Protein AF-A0A522M786-F1 (afdb_monomer)

Foldseek 3Di:
DKEAAVVLCVVQVHDQQFWKWKDAPQFIFIDGYDHDNPDDHPDIDDDQPFFLLFKWAADPVLHIHTGPCSQADPDADPPPRHDDGPDGDIDIHTDQFQKKKKKKFFDDPVLLVVLQVVLSVCRSVARIKGWDWDDDPTTMIIIMGTHNDQDDPVSVCSNCVSRVQNDPQWDWDDDVVQSWIKIWHWDDDPPAIATRIMMTINAPLCVPQNVQRHHQRHGCRVCVNVSRDGDNDRPDDRDGPAPQLAPVQRDHLVNLLVQLVVDDDALVRSVVSCCVPSVGCVPPNPSVVVSSVSSLVSDDPVHND

pLDDT: mean 91.72, std 7.64, range [38.5, 98.69]

Solvent-accessible surface area (backbone atoms only — not comparable to full-atom values): 17046 Å² total; per-residue (Å²): 97,38,32,30,16,53,68,57,29,56,78,66,75,51,55,80,63,41,43,25,38,44,30,26,96,69,31,56,37,64,35,34,34,37,72,32,80,90,45,55,84,95,43,75,49,63,70,76,87,44,33,60,84,39,34,35,6,18,46,99,82,68,48,70,28,54,23,52,73,40,39,40,51,92,53,51,41,90,82,82,62,50,68,44,76,89,62,60,73,67,49,76,43,82,46,86,46,78,20,32,37,40,36,42,19,60,42,59,71,90,48,40,62,59,33,49,58,56,54,51,65,53,18,65,79,22,54,25,20,35,41,45,77,42,77,85,94,53,44,23,47,38,41,37,35,28,24,76,55,67,76,58,71,66,60,52,51,50,53,30,49,58,47,73,55,67,56,90,81,36,46,76,47,74,39,78,92,71,39,29,38,29,38,40,30,69,45,79,56,92,95,45,24,30,40,44,26,38,34,28,24,27,67,47,57,33,48,72,58,55,50,45,35,40,76,61,65,33,84,36,62,90,44,61,76,59,73,62,55,83,47,64,68,67,94,58,90,81,80,72,76,48,59,80,53,22,79,94,62,71,34,24,50,45,59,51,48,63,51,49,76,75,52,72,77,53,72,67,53,42,48,52,50,44,35,69,74,58,43,46,56,71,78,89,41,83,31,43,68,59,51,54,52,55,50,61,72,70,51,62,85,92,70,77,123

Mean predicted aligned error: 8.92 Å

Secondary structure (DSSP, 8-state):
-EEE-HHHHHHTT--TT-EEEEE-SS-EEEEEEEE-TTSPTT-EE--TT--TTTEE-B-TTSPBPP-GGGTS---B-TTT--B--S----EEEE----EEEEEEEEE-HHHHHHHHHHHHHHGGGSSEEEEEEE-SSSEEEEEEEEESSPPPHHHHHHHHHHTT--STTSEEEEEGGGTEEEEEEEEEETTEEEEEEEEEEE--TTHHHHHHHHHTT-B-TTTGGGGG--SSS-SS-------EEETTTTEEHHHHHHHHTT--S-HHHHHHHHHHHT-TTSSS-TTHHHHHHHHHHTS-GGG--

Nearest PDB structures (foldseek):
  5t5i-assembly1_D  TM=8.844E-01  e=2.385E-03  Methanothermobacter wolfeii
  4aay-assembly1_E  TM=8.778E-01  e=3.782E-03  Pseudorhizobium banfieldiae
  8rja-assembly2_D  TM=7.513E-01  e=1.268E-02  Candidatus Methanoperedenaceae archaeon GB50
  8cm7-assembly1_A  TM=7.127E-01  e=3.187E-02  Nitratidesulfovibrio vulgaris str. Hildenborough
  6wxo-assembly1_B  TM=5.879E-01  e=8.025E-01  synthetic construct

Sequence (305 aa):
SVQLHPQDMLRRNLKEGDLVHVTSRRGSIVLPVQGAPELGLSQAFIAMHWGDEFLGGVSSMGVPLAGVNALTTSAFCPSSKQPELKHAAVKILKAELPWSLLGVAWLADERALAAREELKRLTALFPFASCVPFGRERTGVLFRAASYEAGPDDVMAVVERLLDLDSADVLRYADKKKGQRRTARLTRVGDHAELTGFMLAGDTSAERWIKTLLQDELPAQAYGRLLLVPGAKAPVAVRARGKQVCTCLNVTDVAIRDHLARSMGSQAVRLASLQADLKCGTQCGSCMPELRKIIRASLPLAQAG

Structure (mmCIF, N/CA/C/O backbone):
data_AF-A0A522M786-F1
#
_entry.id   AF-A0A522M786-F1
#
loop_
_atom_site.group_PDB
_atom_site.id
_atom_site.type_symbol
_atom_site.label_atom_id
_atom_site.label_alt_id
_atom_site.label_comp_id
_atom_site.label_asym_id
_atom_site.label_entity_id
_atom_site.label_seq_id
_atom_site.pdbx_PDB_ins_code
_atom_site.Cartn_x
_atom_site.Cartn_y
_atom_site.Cartn_z
_atom_site.occupancy
_atom_site.B_iso_or_equiv
_atom_site.auth_seq_id
_atom_site.auth_comp_id
_atom_site.auth_asym_id
_atom_site.auth_atom_id
_atom_site.pdbx_PDB_model_num
ATOM 1 N N . SER A 1 1 ? 7.277 3.861 -4.068 1.00 92.12 1 SER A N 1
ATOM 2 C CA . SER A 1 1 ? 6.638 4.716 -5.089 1.00 92.12 1 SER A CA 1
ATOM 3 C C . SER A 1 1 ? 7.711 5.322 -5.977 1.00 92.12 1 SER A C 1
ATOM 5 O O . SER A 1 1 ? 8.881 5.289 -5.606 1.00 92.12 1 SER A O 1
ATOM 7 N N . VAL A 1 2 ? 7.322 5.860 -7.132 1.00 96.06 2 VAL A N 1
ATOM 8 C CA . VAL A 1 2 ? 8.134 6.809 -7.904 1.00 96.06 2 VAL A CA 1
ATOM 9 C C . VAL A 1 2 ? 7.579 8.211 -7.691 1.00 96.06 2 VAL A C 1
ATOM 11 O O . VAL A 1 2 ? 6.382 8.439 -7.850 1.00 96.06 2 VAL A O 1
ATOM 14 N N . GLN A 1 3 ? 8.438 9.136 -7.285 1.00 97.88 3 GLN A N 1
ATOM 15 C CA . GLN A 1 3 ? 8.073 10.526 -7.059 1.00 97.88 3 GLN A CA 1
ATOM 16 C C . GLN A 1 3 ? 8.292 11.344 -8.328 1.00 97.88 3 GLN A C 1
ATOM 18 O O . GLN A 1 3 ? 9.335 11.205 -8.969 1.00 97.88 3 GLN A O 1
ATOM 23 N N . LEU A 1 4 ? 7.319 12.189 -8.672 1.00 98.25 4 LEU A N 1
ATOM 24 C CA . LEU A 1 4 ? 7.337 13.077 -9.834 1.00 98.25 4 LEU A CA 1
ATOM 25 C C . LEU A 1 4 ? 6.845 14.470 -9.449 1.00 98.25 4 LEU A C 1
ATOM 27 O O . LEU A 1 4 ? 5.979 14.619 -8.586 1.00 98.25 4 LEU A O 1
ATOM 31 N N . HIS A 1 5 ? 7.323 15.494 -10.152 1.00 98.31 5 HIS A N 1
ATOM 32 C CA . HIS A 1 5 ? 6.749 16.826 -10.011 1.00 98.31 5 HIS A CA 1
ATOM 33 C C . HIS A 1 5 ? 5.260 16.826 -10.446 1.00 98.31 5 HIS A C 1
ATOM 35 O O . HIS A 1 5 ? 4.926 16.227 -11.476 1.00 98.31 5 HIS A O 1
ATOM 41 N N . PRO A 1 6 ? 4.337 17.520 -9.745 1.00 97.62 6 PRO A N 1
ATOM 42 C CA . PRO A 1 6 ? 2.905 17.501 -10.077 1.00 97.62 6 PRO A CA 1
ATOM 43 C C . PRO A 1 6 ? 2.570 17.921 -11.519 1.00 97.62 6 PRO A C 1
ATOM 45 O O . PRO A 1 6 ? 1.642 17.389 -12.124 1.00 97.62 6 PRO A O 1
ATOM 48 N N . GLN A 1 7 ? 3.347 18.834 -12.113 1.00 98.06 7 GLN A N 1
ATOM 49 C CA . GLN A 1 7 ? 3.168 19.204 -13.527 1.00 98.06 7 GLN A CA 1
ATOM 50 C C . GLN A 1 7 ? 3.514 18.056 -14.486 1.00 98.06 7 GLN A C 1
ATOM 52 O O . GLN A 1 7 ? 2.871 17.911 -15.524 1.00 98.06 7 GLN A O 1
ATOM 57 N N . ASP A 1 8 ? 4.505 17.227 -14.154 1.00 97.75 8 ASP A N 1
ATOM 58 C CA . ASP A 1 8 ? 4.861 16.060 -14.959 1.00 97.75 8 ASP A CA 1
ATOM 59 C C . ASP A 1 8 ? 3.797 14.972 -14.890 1.00 97.75 8 ASP A C 1
ATOM 61 O O . ASP A 1 8 ? 3.540 14.316 -15.903 1.00 97.75 8 ASP A O 1
ATOM 65 N N . MET A 1 9 ? 3.167 14.813 -13.725 1.00 97.94 9 MET A N 1
ATOM 66 C CA . MET A 1 9 ? 2.007 13.944 -13.553 1.00 97.94 9 MET A CA 1
ATOM 67 C C . MET A 1 9 ? 0.825 14.444 -14.385 1.00 97.94 9 MET A C 1
ATOM 69 O O . MET A 1 9 ? 0.262 13.673 -15.157 1.00 97.94 9 MET A O 1
ATOM 73 N N . LEU A 1 10 ? 0.508 15.743 -14.306 1.00 97.06 10 LEU A N 1
ATOM 74 C CA . LEU A 1 10 ? -0.586 16.355 -15.066 1.00 97.06 10 LEU A CA 1
ATOM 75 C C . LEU A 1 10 ? -0.404 16.171 -16.579 1.00 97.06 10 LEU A C 1
ATOM 77 O O . LEU A 1 10 ? -1.321 15.712 -17.254 1.00 97.06 10 LEU A O 1
ATOM 81 N N . ARG A 1 11 ? 0.798 16.450 -17.108 1.00 96.44 11 AR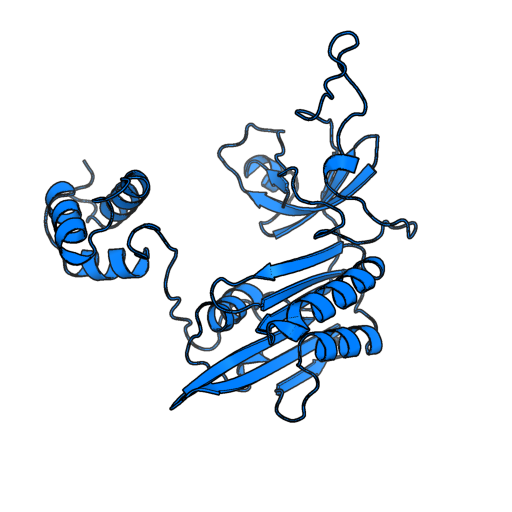G A N 1
ATOM 82 C CA . ARG A 1 11 ? 1.136 16.250 -18.533 1.00 96.44 11 ARG A CA 1
ATOM 83 C C . ARG A 1 11 ? 0.972 14.801 -18.998 1.00 96.44 11 ARG A C 1
ATOM 85 O O . ARG A 1 11 ? 0.786 14.564 -20.185 1.00 96.44 11 ARG A O 1
ATOM 92 N N . ARG A 1 12 ? 1.075 13.841 -18.077 1.00 96.19 12 ARG A N 1
ATOM 93 C CA . ARG A 1 12 ? 0.964 12.397 -18.334 1.00 96.19 12 ARG A CA 1
ATOM 94 C C . ARG A 1 12 ? -0.393 11.819 -17.918 1.00 96.19 12 ARG A C 1
ATOM 96 O O . ARG A 1 12 ? -0.555 10.605 -17.963 1.00 96.19 12 ARG A O 1
ATOM 103 N N . ASN A 1 13 ? -1.349 12.664 -17.515 1.00 96.56 13 ASN A N 1
ATOM 104 C CA . ASN A 1 13 ? -2.655 12.261 -16.988 1.00 96.56 13 ASN A CA 1
ATOM 105 C C . ASN A 1 13 ? -2.559 11.246 -15.825 1.00 96.56 13 ASN A C 1
ATOM 107 O O . ASN A 1 13 ? -3.320 10.281 -15.752 1.00 96.56 13 ASN A O 1
ATOM 111 N N . LEU A 1 14 ? -1.587 11.451 -14.932 1.00 97.38 14 LEU A N 1
ATOM 112 C CA . LEU A 1 14 ? -1.358 10.617 -13.754 1.00 97.38 14 LEU A CA 1
ATOM 113 C C . LEU A 1 14 ? -1.954 11.268 -12.507 1.00 97.38 14 LEU A C 1
ATOM 115 O O . LEU A 1 14 ? -1.784 12.466 -12.270 1.00 97.38 14 LEU A O 1
ATOM 119 N N . LYS A 1 15 ? -2.608 10.455 -11.680 1.00 95.50 15 LYS A N 1
ATOM 120 C CA . LYS A 1 15 ? -3.112 10.827 -10.355 1.00 95.50 15 LYS A CA 1
ATOM 121 C C . LYS A 1 15 ? -2.276 10.161 -9.268 1.00 95.50 15 LYS A C 1
ATOM 123 O O . LYS A 1 15 ? -1.655 9.130 -9.498 1.00 95.50 15 LYS A O 1
ATOM 128 N N . GLU A 1 16 ? -2.283 10.746 -8.075 1.00 94.56 16 GLU A N 1
ATOM 129 C CA . GLU A 1 16 ? -1.646 10.158 -6.892 1.00 94.56 16 GLU A CA 1
ATOM 130 C C . GLU A 1 16 ? -2.082 8.696 -6.704 1.00 94.56 16 GLU A C 1
ATOM 132 O O . GLU A 1 16 ? -3.279 8.405 -6.680 1.00 94.56 16 GLU A O 1
ATOM 137 N N . GLY A 1 17 ? -1.116 7.786 -6.563 1.00 93.50 17 GLY A N 1
ATOM 138 C CA . GLY A 1 17 ? -1.367 6.357 -6.380 1.00 93.50 17 GLY A CA 1
ATOM 139 C C . GLY A 1 17 ? -1.583 5.550 -7.664 1.00 93.50 17 GLY A C 1
ATOM 140 O O . GLY A 1 17 ? -1.588 4.322 -7.577 1.00 93.50 17 GLY A O 1
ATOM 141 N N . ASP A 1 18 ? -1.697 6.185 -8.839 1.00 96.50 18 ASP A N 1
ATOM 142 C CA . ASP A 1 18 ? -1.706 5.463 -10.118 1.00 96.50 18 ASP A CA 1
ATOM 143 C C . ASP A 1 18 ? -0.444 4.603 -10.259 1.00 96.50 18 ASP A C 1
ATOM 145 O O . ASP A 1 18 ? 0.663 5.028 -9.920 1.00 96.50 18 ASP A O 1
ATOM 149 N N . LEU A 1 19 ? -0.591 3.398 -10.804 1.00 97.25 19 LEU A N 1
ATOM 150 C CA . LEU A 1 19 ? 0.554 2.555 -11.128 1.00 97.25 19 LEU A CA 1
ATOM 151 C C . LEU A 1 19 ? 1.184 3.006 -12.446 1.00 97.25 19 LEU A C 1
ATOM 153 O O . LEU A 1 19 ? 0.490 3.352 -13.406 1.00 97.25 19 LEU A O 1
ATOM 157 N N . VAL A 1 20 ? 2.514 2.993 -12.494 1.00 97.19 20 VAL A N 1
ATOM 158 C CA . VAL A 1 20 ? 3.294 3.329 -13.685 1.00 97.19 20 VAL A CA 1
ATOM 159 C C . VAL A 1 20 ? 4.387 2.299 -13.935 1.00 97.19 20 VAL A C 1
ATOM 161 O O . VAL A 1 20 ? 5.059 1.850 -13.006 1.00 97.19 20 VAL A O 1
ATOM 164 N N . HIS A 1 21 ? 4.598 1.967 -15.205 1.00 95.62 21 HIS A N 1
ATOM 165 C CA . HIS A 1 21 ? 5.801 1.291 -15.665 1.00 95.62 21 HIS A CA 1
ATOM 166 C C . HIS A 1 21 ? 6.952 2.291 -15.675 1.00 95.62 21 HIS A C 1
ATOM 168 O O . HIS A 1 21 ? 6.908 3.284 -16.404 1.00 95.62 21 HIS A O 1
ATOM 174 N N . VAL A 1 22 ? 8.002 2.004 -14.913 1.00 95.38 22 VAL A N 1
ATOM 175 C CA . VAL A 1 22 ? 9.277 2.718 -14.965 1.00 95.38 22 VAL A CA 1
ATOM 176 C C . VAL A 1 22 ? 10.269 1.807 -15.663 1.00 95.38 22 VAL A C 1
ATOM 178 O O . VAL A 1 22 ? 10.549 0.718 -15.177 1.00 95.38 22 VAL A O 1
ATOM 181 N N . THR A 1 23 ? 10.766 2.224 -16.823 1.00 94.00 23 THR A N 1
ATOM 182 C CA . THR A 1 23 ? 11.597 1.377 -17.689 1.00 94.00 23 THR A CA 1
ATOM 183 C C . THR A 1 23 ? 12.901 2.076 -18.027 1.00 94.00 23 THR A C 1
ATOM 185 O O . THR A 1 23 ? 12.880 3.204 -18.510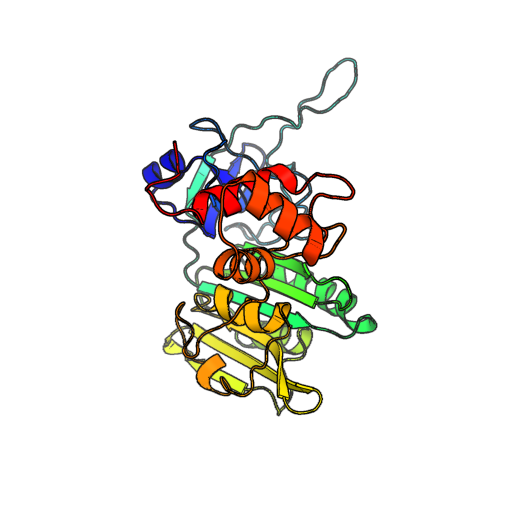 1.00 94.00 23 THR A O 1
ATOM 188 N N . SER A 1 24 ? 14.028 1.408 -17.816 1.00 93.12 24 SER A N 1
ATOM 189 C CA . SER A 1 24 ? 15.339 1.823 -18.318 1.00 93.12 24 SER A CA 1
ATOM 190 C C . SER A 1 24 ? 15.808 0.867 -19.419 1.00 93.12 24 SER A C 1
ATOM 192 O O . SER A 1 24 ? 15.104 -0.066 -19.801 1.00 93.12 24 SER A O 1
ATOM 194 N N . ARG A 1 25 ? 17.029 1.065 -19.928 1.00 90.12 25 ARG A N 1
ATOM 195 C CA . ARG A 1 25 ? 17.660 0.106 -20.851 1.00 90.12 25 ARG A CA 1
ATOM 196 C C . ARG A 1 25 ? 17.882 -1.283 -20.239 1.00 90.12 25 ARG A C 1
ATOM 198 O O . ARG A 1 25 ? 18.041 -2.234 -20.993 1.00 90.12 25 ARG A O 1
ATOM 205 N N . ARG A 1 26 ? 17.947 -1.396 -18.906 1.00 88.12 26 ARG A N 1
ATOM 206 C CA . ARG A 1 26 ? 18.278 -2.645 -18.198 1.00 88.12 26 ARG A CA 1
ATOM 207 C C . ARG A 1 26 ? 17.061 -3.417 -17.703 1.00 88.12 26 ARG A C 1
ATOM 209 O O . ARG A 1 26 ? 17.172 -4.619 -17.493 1.00 88.12 26 ARG A O 1
ATOM 216 N N . GLY A 1 27 ? 15.921 -2.760 -17.523 1.00 88.75 27 GLY A N 1
ATOM 217 C CA . GLY A 1 27 ? 14.737 -3.428 -17.004 1.00 88.75 27 GLY A CA 1
ATOM 218 C C . GLY A 1 27 ? 13.543 -2.505 -16.839 1.00 88.75 27 GLY A C 1
ATOM 219 O O . GLY A 1 27 ? 13.608 -1.305 -17.108 1.00 88.75 27 GLY A O 1
ATOM 220 N N . SER A 1 28 ? 12.446 -3.094 -16.380 1.00 90.94 28 SER A N 1
ATOM 221 C CA . SER A 1 28 ? 11.193 -2.408 -16.092 1.00 90.94 28 SER A CA 1
ATOM 222 C C . SER A 1 28 ? 10.677 -2.849 -14.729 1.00 90.94 28 SER A C 1
ATOM 224 O O . SER A 1 28 ? 10.863 -4.005 -14.355 1.00 90.94 28 SER A O 1
ATOM 226 N N . ILE A 1 29 ? 10.043 -1.936 -13.999 1.00 93.38 29 ILE A N 1
ATOM 227 C CA . ILE A 1 29 ? 9.324 -2.212 -12.750 1.00 93.38 29 ILE A CA 1
ATOM 228 C C . ILE A 1 29 ? 8.002 -1.445 -12.748 1.00 93.38 29 ILE A C 1
ATOM 230 O O . ILE A 1 29 ? 7.858 -0.449 -13.463 1.00 93.38 29 ILE A O 1
ATOM 234 N N . VAL A 1 30 ? 7.049 -1.872 -11.919 1.00 95.19 30 VAL A N 1
ATOM 235 C CA . VAL A 1 30 ? 5.785 -1.155 -11.711 1.00 95.19 30 VAL A CA 1
ATOM 236 C C . VAL A 1 30 ? 5.774 -0.539 -10.321 1.00 95.19 30 VAL A C 1
ATOM 238 O O . VAL A 1 30 ? 6.050 -1.216 -9.333 1.00 95.19 30 VAL A O 1
ATOM 241 N N . LEU A 1 31 ? 5.468 0.753 -10.233 1.00 95.44 31 LEU A N 1
ATOM 242 C CA . LEU A 1 31 ? 5.431 1.488 -8.970 1.00 95.44 31 LEU A CA 1
ATOM 243 C C . LEU A 1 31 ? 4.211 2.409 -8.907 1.00 95.44 31 LEU A C 1
ATOM 245 O O . LEU A 1 31 ? 3.823 2.960 -9.935 1.00 95.44 31 LEU A O 1
ATOM 249 N N . PRO A 1 32 ? 3.649 2.658 -7.711 1.00 95.94 32 PRO A N 1
ATOM 250 C CA . PRO A 1 32 ? 2.699 3.747 -7.534 1.00 95.94 32 PRO A CA 1
ATOM 251 C C . PRO A 1 32 ? 3.411 5.094 -7.680 1.00 95.94 32 PRO A C 1
ATOM 253 O O . PRO A 1 32 ? 4.527 5.267 -7.172 1.00 95.94 32 PRO A O 1
ATOM 256 N N . VAL A 1 33 ? 2.763 6.044 -8.344 1.00 97.38 33 VAL A N 1
ATOM 257 C CA . VAL A 1 33 ? 3.237 7.422 -8.483 1.00 97.38 33 VAL A CA 1
ATOM 258 C C . VAL A 1 33 ? 2.862 8.260 -7.262 1.00 97.38 33 VAL A C 1
ATOM 260 O O . VAL A 1 33 ? 1.785 8.096 -6.686 1.00 97.38 33 VAL A O 1
ATOM 263 N N . GLN A 1 34 ? 3.758 9.167 -6.885 1.00 97.44 34 GLN A N 1
ATOM 264 C CA . GLN A 1 34 ? 3.565 10.138 -5.816 1.00 97.44 34 GLN A CA 1
ATOM 265 C C . GLN A 1 34 ? 3.986 11.537 -6.283 1.00 97.44 34 GLN A C 1
ATOM 267 O O . GLN A 1 34 ? 5.045 11.700 -6.890 1.00 97.44 34 GLN A O 1
ATOM 272 N N . GLY A 1 35 ? 3.181 12.551 -5.985 1.00 97.06 35 GLY A N 1
ATOM 273 C CA . GLY A 1 35 ? 3.514 13.947 -6.245 1.00 97.06 35 GLY A CA 1
ATOM 274 C C . GLY A 1 35 ? 4.572 14.478 -5.279 1.00 97.06 35 GLY A C 1
ATOM 275 O O . GLY A 1 35 ? 4.439 14.335 -4.065 1.00 97.06 35 GLY A O 1
ATOM 276 N N . ALA A 1 36 ? 5.598 15.129 -5.823 1.00 97.25 36 ALA A N 1
ATOM 277 C CA . ALA A 1 36 ? 6.693 15.749 -5.082 1.00 97.25 36 ALA A CA 1
ATOM 278 C C . ALA A 1 36 ? 7.036 17.118 -5.709 1.00 97.25 36 ALA A C 1
ATOM 280 O O . ALA A 1 36 ? 7.803 17.176 -6.675 1.00 97.25 36 ALA A O 1
ATOM 281 N N . PRO A 1 37 ? 6.424 18.228 -5.245 1.00 95.69 37 PRO A N 1
ATOM 282 C CA . PRO A 1 37 ? 6.673 19.570 -5.788 1.00 95.69 37 PRO A CA 1
ATOM 283 C C . PRO A 1 37 ? 8.116 20.063 -5.591 1.00 95.69 37 PRO A C 1
ATOM 285 O O . PRO A 1 37 ? 8.530 21.009 -6.249 1.00 95.69 37 PRO A O 1
ATOM 288 N N . GLU A 1 38 ? 8.879 19.436 -4.700 1.00 95.00 38 GLU A N 1
ATOM 289 C CA . GLU A 1 38 ? 10.297 19.700 -4.466 1.00 95.00 38 GLU A CA 1
ATOM 290 C C . GLU A 1 38 ? 11.225 19.162 -5.569 1.00 95.00 38 GLU A C 1
ATOM 292 O O . GLU A 1 38 ? 12.385 19.569 -5.633 1.00 95.00 38 GLU A O 1
ATOM 297 N N . LEU A 1 39 ? 10.746 18.256 -6.432 1.00 96.00 39 LEU A N 1
ATOM 298 C CA . LEU A 1 39 ? 11.537 17.718 -7.540 1.00 96.00 39 LEU A CA 1
ATOM 299 C C . LEU A 1 39 ? 11.570 18.680 -8.728 1.00 96.00 39 LEU A C 1
ATOM 301 O O . LEU A 1 39 ? 10.572 19.316 -9.065 1.00 96.00 39 LEU A O 1
ATOM 305 N N . GLY A 1 40 ? 12.707 18.731 -9.423 1.00 96.50 40 GLY A N 1
ATOM 306 C CA . GLY A 1 40 ? 12.796 19.438 -10.695 1.00 96.50 40 GLY A CA 1
ATOM 307 C C . GLY A 1 40 ? 11.873 18.826 -11.754 1.00 96.50 40 GLY A C 1
ATOM 308 O O . GLY A 1 40 ? 11.586 17.626 -11.745 1.00 96.50 40 GLY A O 1
ATOM 309 N N . LEU A 1 41 ? 11.431 19.646 -12.709 1.00 96.94 41 LEU A N 1
ATOM 310 C CA . LEU A 1 41 ? 10.682 19.152 -13.865 1.00 96.94 41 LEU A CA 1
ATOM 311 C C . LEU A 1 41 ? 11.494 18.105 -14.637 1.00 96.94 41 LEU A C 1
ATOM 313 O O . LEU A 1 41 ? 12.702 18.243 -14.822 1.00 96.94 41 LEU A O 1
ATOM 317 N N . SER A 1 42 ? 10.806 17.077 -15.128 1.00 94.62 42 SER A N 1
ATOM 318 C CA . SER A 1 42 ? 11.375 15.918 -15.827 1.00 94.62 42 SER A CA 1
ATOM 319 C C . SER A 1 42 ? 12.389 15.110 -15.009 1.00 94.62 42 SER A C 1
ATOM 321 O O . SER A 1 42 ? 13.140 14.318 -15.577 1.00 94.62 42 SER A O 1
ATOM 323 N N . GLN A 1 43 ? 12.381 15.257 -13.681 1.00 95.69 43 GLN A N 1
ATOM 324 C CA . GLN A 1 43 ? 13.099 14.382 -12.761 1.00 95.69 43 GLN A CA 1
ATOM 325 C C . GLN A 1 43 ? 12.139 13.396 -12.097 1.00 95.69 43 GLN A C 1
ATOM 327 O O . GLN A 1 43 ? 10.964 13.686 -11.865 1.00 95.69 43 GLN A O 1
ATOM 332 N N . ALA A 1 44 ? 12.666 12.216 -11.784 1.00 96.31 44 ALA A N 1
ATOM 333 C CA . ALA A 1 44 ? 11.974 11.195 -11.019 1.00 96.31 44 ALA A CA 1
ATOM 334 C C . ALA A 1 44 ? 12.873 10.736 -9.874 1.00 96.31 44 ALA A C 1
ATOM 336 O O . ALA A 1 44 ? 14.082 10.587 -10.056 1.00 96.31 44 ALA A O 1
ATOM 337 N N . PHE A 1 45 ? 12.279 10.482 -8.712 1.00 95.50 45 PHE A N 1
ATOM 338 C CA . PHE A 1 45 ? 12.996 9.954 -7.557 1.00 95.50 45 PHE A CA 1
ATOM 339 C C . PHE A 1 45 ? 12.387 8.631 -7.096 1.00 95.50 45 PHE A C 1
ATOM 341 O O . PHE A 1 45 ? 11.168 8.488 -6.989 1.00 95.50 45 PHE A O 1
ATOM 348 N N . ILE A 1 46 ? 13.246 7.651 -6.818 1.00 93.62 46 ILE A N 1
ATOM 349 C CA . ILE A 1 46 ? 12.871 6.355 -6.253 1.00 93.62 46 ILE A CA 1
ATOM 350 C C . ILE A 1 46 ? 13.885 6.023 -5.163 1.00 93.62 46 ILE A C 1
ATOM 352 O O . ILE A 1 46 ? 15.093 6.097 -5.386 1.00 93.62 46 ILE A O 1
ATOM 356 N N . ALA A 1 47 ? 13.407 5.635 -3.984 1.00 89.94 47 ALA A N 1
ATOM 357 C CA . ALA A 1 47 ? 14.299 5.204 -2.920 1.00 89.94 47 ALA A CA 1
ATOM 358 C C . ALA A 1 47 ? 14.937 3.843 -3.262 1.00 89.94 47 ALA A C 1
ATOM 360 O O . ALA A 1 47 ? 14.253 2.908 -3.670 1.00 89.94 47 ALA A O 1
ATOM 361 N N . MET A 1 48 ? 16.250 3.716 -3.071 1.00 84.56 48 MET A N 1
ATOM 362 C CA . MET A 1 48 ? 17.010 2.534 -3.511 1.00 84.56 48 MET A CA 1
ATOM 363 C C . MET A 1 48 ? 16.729 1.243 -2.725 1.00 84.56 48 MET A C 1
ATOM 365 O O . MET A 1 48 ? 17.049 0.162 -3.204 1.00 84.56 48 MET A O 1
ATOM 369 N N . HIS A 1 49 ? 16.135 1.332 -1.530 1.00 81.00 49 HIS A N 1
ATOM 370 C CA . HIS A 1 49 ? 15.933 0.190 -0.625 1.00 81.00 49 HIS A CA 1
ATOM 371 C C . HIS A 1 49 ? 14.762 -0.732 -1.015 1.00 81.00 49 HIS A C 1
ATOM 373 O O . HIS A 1 49 ? 14.448 -1.673 -0.291 1.00 81.00 49 HIS A O 1
ATOM 379 N N . TRP A 1 50 ? 14.105 -0.478 -2.148 1.00 84.88 50 TRP A N 1
ATOM 380 C CA . TRP A 1 50 ? 12.997 -1.298 -2.634 1.00 84.88 50 TRP A CA 1
ATOM 381 C C . TRP A 1 50 ? 13.515 -2.416 -3.548 1.00 84.88 50 TRP A C 1
ATOM 383 O O . TRP A 1 50 ? 13.632 -2.252 -4.765 1.00 84.88 50 TRP A O 1
ATOM 393 N N . GLY A 1 51 ? 13.873 -3.540 -2.923 1.00 85.75 51 GLY A N 1
ATOM 394 C CA . GLY A 1 51 ? 14.296 -4.788 -3.568 1.00 85.75 51 GLY A CA 1
ATOM 395 C C . GLY A 1 51 ? 13.147 -5.756 -3.872 1.00 85.75 51 GLY A C 1
ATOM 396 O O . GLY A 1 51 ? 11.993 -5.492 -3.530 1.00 85.75 51 GLY A O 1
ATOM 397 N N . ASP A 1 52 ? 13.504 -6.908 -4.441 1.00 84.50 52 ASP A N 1
ATOM 398 C CA . ASP A 1 52 ? 12.638 -8.090 -4.623 1.00 84.50 52 ASP A CA 1
ATOM 399 C C . ASP A 1 52 ? 12.068 -8.638 -3.300 1.00 84.50 52 ASP A C 1
ATOM 401 O O . ASP A 1 52 ? 11.069 -9.353 -3.275 1.00 84.50 52 ASP A O 1
ATOM 405 N N . GLU A 1 53 ? 12.676 -8.252 -2.179 1.00 87.00 53 GLU A N 1
ATOM 406 C CA . GLU A 1 53 ? 12.188 -8.507 -0.826 1.00 87.00 53 GLU A CA 1
ATOM 407 C C . GLU A 1 53 ? 10.807 -7.898 -0.533 1.00 87.00 53 GLU A C 1
ATOM 409 O O . GLU A 1 53 ? 10.027 -8.483 0.218 1.00 87.00 53 GLU A O 1
ATOM 414 N N . PHE A 1 54 ? 10.493 -6.742 -1.129 1.00 87.94 54 PHE A N 1
ATOM 415 C CA . PHE A 1 54 ? 9.280 -5.968 -0.823 1.00 87.94 54 PHE A CA 1
ATOM 416 C C . PHE A 1 54 ? 8.429 -5.645 -2.048 1.00 87.94 54 PHE A C 1
ATOM 418 O O . PHE A 1 54 ? 7.234 -5.363 -1.916 1.00 87.94 54 PHE A O 1
ATOM 425 N N . LEU A 1 55 ? 9.051 -5.621 -3.225 1.00 90.50 55 LEU A N 1
ATOM 426 C CA . LEU A 1 55 ? 8.432 -5.315 -4.502 1.00 90.50 55 LEU A CA 1
ATOM 427 C C . LEU A 1 55 ? 8.564 -6.536 -5.402 1.00 90.50 55 LEU A C 1
ATOM 429 O O . LEU A 1 55 ? 9.666 -7.008 -5.642 1.00 90.50 55 LEU A O 1
ATOM 433 N N . GLY A 1 56 ? 7.446 -7.009 -5.927 1.00 89.56 56 GLY A N 1
ATOM 434 C CA . GLY A 1 56 ? 7.426 -8.098 -6.884 1.00 89.56 56 GLY A CA 1
ATOM 435 C C . GLY A 1 56 ? 6.483 -7.806 -8.036 1.00 89.56 56 GLY A C 1
ATOM 436 O O . GLY A 1 56 ? 5.997 -6.688 -8.236 1.00 89.56 56 GLY A O 1
ATOM 437 N N . GLY A 1 57 ? 6.221 -8.856 -8.790 1.00 89.75 57 GLY A N 1
ATOM 438 C CA . GLY A 1 57 ? 5.366 -8.834 -9.957 1.00 89.75 57 GLY A CA 1
ATOM 439 C C . GLY A 1 57 ? 6.043 -9.484 -11.151 1.00 89.75 57 GLY A C 1
ATOM 440 O O . GLY A 1 57 ? 7.213 -9.865 -11.084 1.00 89.75 57 GLY A O 1
ATOM 441 N N . VAL A 1 58 ? 5.316 -9.593 -12.253 1.00 89.81 58 VAL A N 1
ATOM 442 C CA . VAL A 1 58 ? 5.823 -10.123 -13.520 1.00 89.81 58 VAL A CA 1
ATOM 443 C C . VAL A 1 58 ? 5.561 -9.155 -14.664 1.00 89.81 58 VAL A C 1
ATOM 445 O O . VAL A 1 58 ? 4.549 -8.462 -14.726 1.00 89.81 58 VAL A O 1
ATOM 448 N N . SER A 1 59 ? 6.498 -9.103 -15.601 1.00 84.19 59 SER A N 1
ATOM 449 C CA . SER A 1 59 ? 6.290 -8.430 -16.883 1.00 84.19 59 SER A CA 1
ATOM 450 C C . SER A 1 59 ? 5.200 -9.122 -17.711 1.00 84.19 59 SER A C 1
ATOM 452 O O . SER A 1 59 ? 4.801 -10.252 -17.429 1.00 84.19 59 SER A O 1
ATOM 454 N N . SER A 1 60 ? 4.776 -8.488 -18.808 1.00 76.38 60 SER A N 1
ATOM 455 C CA . SER A 1 60 ? 3.868 -9.099 -19.792 1.00 76.38 60 SER A CA 1
ATOM 456 C C . SER A 1 60 ? 4.400 -10.401 -20.411 1.00 76.38 60 SER A C 1
ATOM 458 O O . SER A 1 60 ? 3.624 -11.164 -20.970 1.00 76.38 60 SER A O 1
ATOM 460 N N . MET A 1 61 ? 5.707 -10.664 -20.299 1.00 77.62 61 MET A N 1
ATOM 461 C CA . MET A 1 61 ? 6.366 -11.888 -20.768 1.00 77.62 61 MET A CA 1
ATOM 462 C C . MET A 1 61 ? 6.528 -12.942 -19.656 1.00 77.62 61 MET A C 1
ATOM 464 O O . MET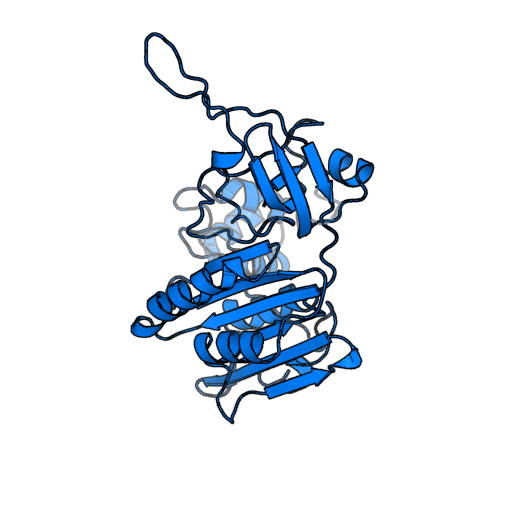 A 1 61 ? 7.244 -13.920 -19.845 1.00 77.62 61 MET A O 1
ATOM 468 N N . GLY A 1 62 ? 5.939 -12.729 -18.473 1.00 77.56 62 GLY A N 1
ATOM 469 C CA . GLY A 1 62 ? 6.031 -13.652 -17.335 1.00 77.56 62 GLY A CA 1
ATOM 470 C C . GLY A 1 62 ? 7.367 -13.622 -16.583 1.00 77.56 62 GLY A C 1
ATOM 471 O O . GLY A 1 62 ? 7.567 -14.396 -15.653 1.00 77.56 62 GLY A O 1
ATOM 472 N N . VAL A 1 63 ? 8.290 -12.728 -16.954 1.00 82.38 63 VAL A N 1
ATOM 473 C CA . VAL A 1 63 ? 9.583 -12.582 -16.265 1.00 82.38 63 VAL A CA 1
ATOM 474 C C . VAL A 1 63 ? 9.388 -11.787 -14.968 1.00 82.38 63 VAL A C 1
ATOM 476 O O . VAL A 1 63 ? 8.804 -10.698 -15.052 1.00 82.38 63 VAL A O 1
ATOM 479 N N . PRO A 1 64 ? 9.887 -12.267 -13.809 1.00 82.31 64 PRO A N 1
ATOM 480 C CA . PRO A 1 64 ? 9.838 -11.533 -12.549 1.00 82.31 64 PRO A CA 1
ATOM 481 C C . PRO A 1 64 ? 10.446 -10.136 -12.666 1.00 82.31 64 PRO A C 1
ATOM 483 O O . PRO A 1 64 ? 11.535 -9.954 -13.216 1.00 82.31 64 PRO A O 1
ATOM 486 N N . LEU A 1 65 ? 9.737 -9.143 -12.138 1.00 80.25 65 LEU A N 1
ATOM 487 C CA . LEU A 1 65 ? 10.258 -7.791 -12.000 1.00 80.25 65 LEU A CA 1
ATOM 488 C C . LEU A 1 65 ? 11.261 -7.775 -10.845 1.00 80.25 65 LEU A C 1
ATOM 490 O O . LEU A 1 65 ? 11.000 -8.303 -9.767 1.00 80.25 65 LEU A O 1
ATOM 494 N N . ALA A 1 66 ? 12.415 -7.164 -11.076 1.00 78.12 66 ALA A N 1
ATOM 495 C CA . ALA A 1 66 ? 13.428 -6.985 -10.047 1.00 78.12 66 ALA A CA 1
ATOM 496 C C . ALA A 1 66 ? 13.164 -5.714 -9.218 1.00 78.12 66 ALA A C 1
ATOM 498 O O . ALA A 1 66 ? 12.301 -4.900 -9.541 1.00 78.12 66 ALA A O 1
ATOM 499 N N . GLY A 1 67 ? 13.946 -5.516 -8.156 1.00 86.00 67 GLY A N 1
ATOM 500 C CA . GLY A 1 67 ? 13.938 -4.267 -7.393 1.00 86.00 67 GLY A CA 1
ATOM 501 C C . GLY A 1 67 ? 14.460 -3.057 -8.179 1.00 86.00 67 GLY A C 1
ATOM 502 O O . GLY A 1 67 ? 14.888 -3.148 -9.331 1.00 86.00 67 GLY A O 1
ATOM 503 N N . VAL A 1 68 ? 14.507 -1.901 -7.517 1.00 88.62 68 VAL A N 1
ATOM 504 C CA . VAL A 1 68 ? 14.878 -0.601 -8.115 1.00 88.62 68 VAL A CA 1
ATOM 505 C C . VAL A 1 68 ? 16.240 -0.616 -8.825 1.00 88.62 68 VAL A C 1
ATOM 507 O O . VAL A 1 68 ? 16.417 0.061 -9.838 1.00 88.62 68 VAL A O 1
ATOM 510 N N . ASN A 1 69 ? 17.184 -1.446 -8.374 1.00 88.50 69 ASN A N 1
ATOM 511 C CA . ASN A 1 69 ? 18.506 -1.599 -8.997 1.00 88.50 69 ASN A CA 1
ATOM 512 C C . ASN A 1 69 ? 18.481 -2.190 -10.421 1.00 88.50 69 ASN A C 1
ATOM 514 O O . ASN A 1 69 ? 19.485 -2.115 -11.134 1.00 88.50 69 ASN A O 1
ATOM 518 N N . ALA A 1 70 ? 17.358 -2.745 -10.882 1.00 88.12 70 ALA A N 1
ATOM 519 C CA . ALA A 1 70 ? 17.202 -3.102 -12.292 1.00 88.12 70 ALA A CA 1
ATOM 520 C C . ALA A 1 70 ? 17.059 -1.881 -13.209 1.00 88.12 70 ALA A C 1
ATOM 522 O O . ALA A 1 70 ? 17.321 -1.985 -14.406 1.00 88.12 70 ALA A O 1
ATOM 523 N N . LEU A 1 71 ? 16.700 -0.715 -12.663 1.00 90.31 71 LEU A N 1
ATOM 524 C CA . LEU A 1 71 ? 16.610 0.523 -13.433 1.00 90.31 71 LEU A CA 1
ATOM 525 C C . LEU A 1 71 ? 17.950 1.250 -13.573 1.00 90.31 71 LEU A C 1
ATOM 527 O O . LEU A 1 71 ? 18.099 2.033 -14.509 1.00 90.31 71 LEU A O 1
ATOM 531 N N . THR A 1 72 ? 18.904 1.015 -12.667 1.00 89.50 72 THR A N 1
ATOM 532 C CA . THR A 1 72 ? 20.177 1.755 -12.590 1.00 89.50 72 THR A CA 1
ATOM 533 C C . THR A 1 72 ? 21.129 1.403 -13.735 1.00 89.50 72 THR A C 1
ATOM 535 O O . THR A 1 72 ? 20.807 0.579 -14.591 1.00 89.50 72 THR A O 1
ATOM 538 N N . THR A 1 73 ? 22.318 2.006 -13.776 1.00 86.75 73 THR A N 1
ATOM 539 C CA . THR A 1 73 ? 23.367 1.680 -14.755 1.00 86.75 73 THR A CA 1
ATOM 540 C C . THR A 1 73 ? 24.388 0.684 -14.192 1.00 86.75 73 THR A C 1
ATOM 542 O O . THR A 1 73 ? 24.587 0.592 -12.984 1.00 86.75 73 THR A O 1
ATOM 545 N N . SER A 1 74 ? 25.035 -0.080 -15.076 1.00 87.25 74 SER A N 1
ATOM 546 C CA . SER A 1 74 ? 26.177 -0.944 -14.740 1.00 87.25 74 SER A CA 1
ATOM 547 C C . SER A 1 74 ? 27.521 -0.210 -14.815 1.00 87.25 74 SER A C 1
ATOM 549 O O . SER A 1 74 ? 28.567 -0.829 -14.637 1.00 87.25 74 SER A O 1
ATOM 551 N N . ALA A 1 75 ? 27.511 1.089 -15.132 1.00 88.31 75 ALA A N 1
ATOM 552 C CA . ALA A 1 75 ? 28.716 1.902 -15.197 1.00 88.31 75 ALA A CA 1
ATOM 553 C C . ALA A 1 75 ? 29.369 2.035 -13.813 1.00 88.31 75 ALA A C 1
ATOM 555 O O . ALA A 1 75 ? 28.688 2.172 -12.796 1.00 88.31 75 ALA A O 1
ATOM 556 N N . PHE A 1 76 ? 30.698 2.025 -13.786 1.00 91.00 76 PHE A N 1
ATOM 557 C CA . PHE A 1 76 ? 31.496 2.234 -12.583 1.00 91.00 76 PHE A CA 1
ATOM 558 C C . PHE A 1 76 ? 32.759 3.029 -12.918 1.00 91.00 76 PHE A C 1
ATOM 560 O O . PHE A 1 76 ? 33.232 3.022 -14.056 1.00 91.00 76 PHE A O 1
ATOM 567 N N . CYS A 1 77 ? 33.327 3.707 -11.922 1.00 91.88 77 CYS A N 1
ATOM 568 C CA . CYS A 1 77 ? 34.582 4.435 -12.079 1.00 91.88 77 CYS A CA 1
ATOM 569 C C . CYS A 1 77 ? 35.737 3.454 -12.368 1.00 91.88 77 CYS A C 1
ATOM 571 O O . CYS A 1 77 ? 35.999 2.579 -11.539 1.00 91.88 77 CYS A O 1
ATOM 573 N N . PRO A 1 78 ? 36.485 3.593 -13.479 1.00 92.31 78 PRO A N 1
ATOM 574 C CA . PRO A 1 78 ? 37.552 2.654 -13.826 1.00 92.31 78 PRO A CA 1
ATOM 575 C C . PRO A 1 78 ? 38.650 2.528 -12.762 1.00 92.31 78 PRO A C 1
ATOM 577 O O . PRO A 1 78 ? 39.222 1.446 -12.626 1.00 92.31 78 PRO A O 1
ATOM 580 N N . SER A 1 79 ? 38.903 3.602 -12.007 1.00 94.88 79 SER A N 1
ATOM 581 C CA . SER A 1 79 ? 39.907 3.652 -10.940 1.00 94.88 79 SER A CA 1
ATOM 582 C C . SER A 1 79 ? 39.364 3.109 -9.614 1.00 94.88 79 SER A C 1
ATOM 584 O O . SER A 1 79 ? 39.831 2.081 -9.133 1.00 94.88 79 SER A O 1
ATOM 586 N N . SER A 1 80 ? 38.325 3.734 -9.049 1.00 94.25 80 SER A N 1
ATOM 587 C CA . SER A 1 80 ? 37.821 3.375 -7.713 1.00 94.25 80 SER A CA 1
ATOM 588 C C . SER A 1 80 ? 36.871 2.178 -7.693 1.00 94.25 80 SER A C 1
ATOM 590 O O . SER A 1 80 ? 36.507 1.710 -6.618 1.00 94.25 80 SER A O 1
ATOM 592 N N . LYS A 1 81 ? 36.412 1.722 -8.865 1.00 92.19 81 LYS A N 1
ATOM 593 C CA . LYS A 1 81 ? 35.368 0.697 -9.040 1.00 92.19 81 LYS A CA 1
ATOM 594 C C . LYS A 1 81 ? 34.019 1.037 -8.392 1.00 92.19 81 LYS A C 1
ATOM 596 O O . LYS A 1 81 ? 33.148 0.177 -8.315 1.00 92.19 81 LYS A O 1
ATOM 601 N N . GLN A 1 82 ? 33.806 2.286 -7.972 1.00 91.06 82 GLN A N 1
ATOM 602 C CA . GLN A 1 82 ? 32.519 2.715 -7.425 1.00 91.06 82 GLN A CA 1
ATOM 603 C C . GLN A 1 82 ? 31.446 2.768 -8.526 1.00 91.06 82 GLN A C 1
ATOM 605 O O . GLN A 1 82 ? 31.716 3.336 -9.589 1.00 91.06 82 GLN A O 1
ATOM 610 N N . PRO A 1 83 ? 30.246 2.208 -8.293 1.00 85.44 83 PRO A N 1
ATOM 611 C CA . PRO A 1 83 ? 29.167 2.188 -9.273 1.00 85.44 83 PRO A CA 1
ATOM 612 C C . PRO A 1 83 ? 28.464 3.547 -9.393 1.00 85.44 83 PRO A C 1
ATOM 614 O O . PRO A 1 83 ? 28.315 4.284 -8.417 1.00 85.44 83 PRO A O 1
ATOM 617 N N . GLU A 1 84 ? 27.965 3.849 -10.588 1.00 84.94 84 GLU A N 1
ATOM 618 C CA . GLU A 1 84 ? 27.126 5.017 -10.847 1.00 84.94 84 GLU A CA 1
ATOM 619 C C . GLU A 1 84 ? 25.659 4.688 -10.534 1.00 84.94 84 GLU A C 1
ATOM 621 O O . GLU A 1 84 ? 24.909 4.193 -11.367 1.00 84.94 84 GLU A O 1
ATOM 626 N N . LEU A 1 85 ? 25.241 4.911 -9.290 1.00 79.44 85 LEU A N 1
ATOM 627 C CA . LEU A 1 85 ? 23.880 4.583 -8.839 1.00 79.44 85 LEU A CA 1
ATOM 628 C C . LEU A 1 85 ? 22.976 5.811 -8.698 1.00 79.44 85 LEU A C 1
ATOM 630 O O . LEU A 1 85 ? 21.820 5.670 -8.305 1.00 79.44 85 LEU A O 1
ATOM 634 N N . LYS A 1 86 ? 23.486 7.018 -8.977 1.00 82.25 86 LYS A N 1
ATOM 635 C CA . LYS A 1 86 ? 22.780 8.268 -8.664 1.00 82.25 86 LYS A CA 1
ATOM 636 C C . LYS A 1 86 ? 21.882 8.750 -9.796 1.00 82.25 86 LYS A C 1
ATOM 638 O O . LYS A 1 86 ? 21.006 9.573 -9.546 1.00 82.25 86 LYS A O 1
ATOM 643 N N . HIS A 1 87 ? 22.069 8.248 -11.016 1.00 84.12 87 HIS A N 1
ATOM 644 C CA . HIS A 1 87 ? 21.232 8.621 -12.149 1.00 84.12 87 HIS A CA 1
ATOM 645 C C . HIS A 1 87 ? 20.988 7.461 -13.120 1.00 84.12 87 HIS A C 1
ATOM 647 O O . HIS A 1 87 ? 21.860 6.637 -13.387 1.00 84.12 87 HIS A O 1
ATOM 653 N N . ALA A 1 88 ? 19.779 7.422 -13.679 1.00 91.00 88 ALA A N 1
ATOM 654 C CA . ALA A 1 88 ? 19.413 6.531 -14.770 1.00 91.00 88 ALA A CA 1
ATOM 655 C C . ALA A 1 88 ? 18.352 7.196 -15.651 1.00 91.00 88 ALA A C 1
ATOM 657 O O . ALA A 1 88 ? 17.397 7.788 -15.148 1.00 91.00 88 ALA A O 1
ATOM 658 N N . ALA A 1 89 ? 18.507 7.082 -16.970 1.00 93.69 89 ALA A N 1
ATOM 659 C CA . ALA A 1 89 ? 17.476 7.510 -17.906 1.00 93.69 89 ALA A CA 1
ATOM 660 C C . ALA A 1 89 ? 16.332 6.490 -17.905 1.00 93.69 89 ALA A C 1
ATOM 662 O O . ALA A 1 89 ? 16.555 5.297 -18.136 1.00 93.69 89 ALA A O 1
ATOM 663 N N . VAL A 1 90 ? 15.111 6.969 -17.664 1.00 95.38 90 VAL A N 1
ATOM 664 C CA . VAL A 1 90 ? 13.913 6.130 -17.589 1.00 95.38 90 VAL A CA 1
ATOM 665 C C . VAL A 1 90 ? 12.779 6.686 -18.441 1.00 95.38 90 VAL A C 1
ATOM 667 O O . VAL A 1 90 ? 12.616 7.895 -18.598 1.00 95.38 90 VAL A O 1
ATOM 670 N N . LYS A 1 91 ? 11.959 5.780 -18.966 1.00 96.31 91 LYS A N 1
ATOM 671 C CA . LYS A 1 91 ? 10.650 6.053 -19.552 1.00 96.31 91 LYS A CA 1
ATOM 672 C C . LYS A 1 91 ? 9.582 5.698 -18.522 1.00 96.31 91 LYS A C 1
ATOM 674 O O . LYS A 1 91 ? 9.630 4.611 -17.949 1.00 96.31 91 LYS A O 1
ATOM 679 N N . ILE A 1 92 ? 8.623 6.599 -18.314 1.00 97.19 92 ILE A N 1
ATOM 680 C CA . ILE A 1 92 ? 7.504 6.401 -17.386 1.00 97.19 92 ILE A CA 1
ATOM 681 C C . ILE A 1 92 ? 6.196 6.429 -18.170 1.00 97.19 92 ILE A C 1
ATOM 683 O O . ILE A 1 92 ? 5.915 7.415 -18.854 1.00 97.19 92 ILE A O 1
ATOM 687 N N . LEU A 1 93 ? 5.419 5.351 -18.070 1.00 96.31 93 LEU A N 1
ATOM 688 C CA . LEU A 1 93 ? 4.104 5.191 -18.697 1.00 96.31 93 LEU A CA 1
ATOM 689 C C . LEU A 1 93 ? 3.088 4.705 -17.663 1.00 96.31 93 LEU A C 1
ATOM 691 O O . LEU A 1 93 ? 3.450 3.943 -16.772 1.00 96.31 93 LEU A O 1
ATOM 695 N N . LYS A 1 94 ? 1.821 5.107 -17.794 1.00 96.75 94 LYS A N 1
ATOM 696 C CA . LYS A 1 94 ? 0.732 4.572 -16.966 1.00 96.75 94 LYS A CA 1
ATOM 697 C C . LYS A 1 94 ? 0.626 3.052 -17.151 1.00 96.75 94 LYS A C 1
ATOM 699 O O . LYS A 1 94 ? 0.753 2.560 -18.270 1.00 96.75 94 LYS A O 1
ATOM 704 N N . ALA A 1 95 ? 0.442 2.327 -16.052 1.00 95.38 95 ALA A N 1
ATOM 705 C CA . ALA A 1 95 ? 0.147 0.901 -16.056 1.00 95.38 95 ALA A CA 1
ATOM 706 C C . ALA A 1 95 ? -1.372 0.718 -15.940 1.00 95.38 95 ALA A C 1
ATOM 708 O O . ALA A 1 95 ? -1.968 1.074 -14.922 1.00 95.38 95 ALA A O 1
ATOM 709 N N . GLU A 1 96 ? -1.997 0.185 -16.988 1.00 95.00 96 GLU A N 1
ATOM 710 C CA . GLU A 1 96 ? -3.444 -0.058 -17.040 1.00 95.00 96 GLU A CA 1
ATOM 711 C C . GLU A 1 96 ? -3.788 -1.368 -16.316 1.00 95.00 96 GLU A C 1
ATOM 713 O O . GLU A 1 96 ? -4.016 -2.403 -16.935 1.00 95.00 96 GLU A O 1
ATOM 718 N N . LEU A 1 97 ? -3.775 -1.321 -14.981 1.00 95.69 97 LEU A N 1
ATOM 719 C CA . LEU A 1 97 ? -4.100 -2.441 -14.091 1.00 95.69 97 LEU A CA 1
ATOM 720 C C . LEU A 1 97 ? -5.392 -2.111 -13.316 1.00 95.69 97 LEU A C 1
ATOM 722 O O . LEU A 1 97 ? -5.316 -1.614 -12.190 1.00 95.69 97 LEU A O 1
ATOM 726 N N . PRO A 1 98 ? -6.580 -2.293 -13.930 1.00 95.12 98 PRO A N 1
ATOM 727 C CA . PRO A 1 98 ? -7.856 -1.831 -13.382 1.00 95.12 98 PRO A CA 1
ATOM 728 C C . PRO A 1 98 ? -8.333 -2.623 -12.162 1.00 95.12 98 PRO A C 1
ATOM 730 O O . PRO A 1 98 ? -9.193 -2.139 -11.427 1.00 95.12 98 PRO A O 1
ATOM 733 N N . TRP A 1 99 ? -7.806 -3.829 -11.942 1.00 97.06 99 TRP A N 1
ATOM 734 C CA . TRP A 1 99 ? -8.137 -4.638 -10.778 1.00 97.06 99 TRP A CA 1
ATOM 735 C C . TRP A 1 99 ? -7.017 -4.560 -9.743 1.00 97.06 99 TRP A C 1
ATOM 737 O O . TRP A 1 99 ? -5.851 -4.808 -10.057 1.00 97.06 99 TRP A O 1
ATOM 747 N N . SER A 1 100 ? -7.364 -4.249 -8.496 1.00 97.25 100 SER A N 1
ATOM 748 C CA . SER A 1 100 ? -6.418 -4.164 -7.384 1.00 97.25 100 SER A CA 1
ATOM 749 C C . SER A 1 100 ? -6.817 -5.063 -6.218 1.00 97.25 100 SER A C 1
ATOM 751 O O . SER A 1 100 ? -7.987 -5.372 -6.004 1.00 97.25 100 SER A O 1
ATOM 753 N N . LEU A 1 101 ? -5.815 -5.458 -5.440 1.00 98.31 101 LEU A N 1
ATOM 754 C CA . LEU A 1 101 ? -5.926 -6.234 -4.215 1.00 98.31 101 LEU A CA 1
ATOM 755 C C . LEU A 1 101 ? -5.169 -5.515 -3.100 1.00 98.31 101 LEU A C 1
ATOM 757 O O . LEU A 1 101 ? -4.038 -5.064 -3.292 1.00 98.31 101 LEU A O 1
ATOM 761 N N . LEU A 1 102 ? -5.778 -5.451 -1.924 1.00 98.50 102 LEU A N 1
ATOM 762 C CA . LEU A 1 102 ? -5.176 -4.962 -0.696 1.00 98.50 102 LEU A CA 1
ATOM 763 C C . LEU A 1 102 ? -5.596 -5.859 0.467 1.00 98.50 102 LEU A C 1
ATOM 765 O O . LEU A 1 102 ? -6.760 -5.851 0.849 1.00 98.50 102 LEU A O 1
ATOM 769 N N . GLY A 1 103 ? -4.648 -6.584 1.048 1.00 98.50 103 GLY A N 1
ATOM 770 C CA . GLY A 1 103 ? -4.800 -7.301 2.308 1.00 98.50 103 GLY A CA 1
ATOM 771 C C . GLY A 1 103 ? -3.959 -6.646 3.399 1.00 98.50 103 GLY A C 1
ATOM 772 O O . GLY A 1 103 ? -2.795 -6.322 3.168 1.00 98.50 103 GLY A O 1
ATOM 773 N N . VAL A 1 104 ? -4.536 -6.424 4.575 1.00 98.69 104 VAL A N 1
ATOM 774 C CA . VAL A 1 104 ? -3.845 -5.843 5.732 1.00 98.69 104 VAL A CA 1
ATOM 775 C C . VAL A 1 104 ? -4.324 -6.560 6.981 1.00 98.69 104 VAL A C 1
ATOM 777 O O . VAL A 1 104 ? -5.524 -6.575 7.234 1.00 98.69 104 VAL A O 1
ATOM 780 N N . ALA A 1 105 ? -3.417 -7.124 7.772 1.00 98.25 105 ALA A N 1
ATOM 781 C CA . ALA A 1 105 ? -3.780 -7.762 9.034 1.00 98.25 105 ALA A CA 1
ATOM 782 C C . ALA A 1 105 ? -2.689 -7.593 10.089 1.00 98.25 105 ALA A C 1
ATOM 784 O O . ALA A 1 105 ? -1.500 -7.606 9.766 1.00 98.25 105 ALA A O 1
ATOM 785 N N . TRP A 1 106 ? -3.113 -7.453 11.342 1.00 97.81 106 TRP A N 1
ATOM 786 C CA . TRP A 1 106 ? -2.289 -7.742 12.507 1.00 97.81 106 TRP A CA 1
ATOM 787 C C . TRP A 1 106 ? -2.192 -9.259 12.666 1.00 97.81 106 TRP A C 1
ATOM 789 O O . TRP A 1 106 ? -3.215 -9.941 12.653 1.00 97.81 106 TRP A O 1
ATOM 799 N N . LEU A 1 107 ? -0.979 -9.782 12.822 1.00 96.94 107 LEU A N 1
ATOM 800 C CA . LEU A 1 107 ? -0.721 -11.211 12.983 1.00 96.94 107 LEU A CA 1
ATOM 801 C C . LEU A 1 107 ? 0.024 -11.456 14.295 1.00 96.94 107 LEU A C 1
ATOM 803 O O . LEU A 1 107 ? 0.674 -10.557 14.824 1.00 96.94 107 LEU A O 1
ATOM 807 N N . ALA A 1 108 ? -0.061 -12.681 14.810 1.00 94.81 108 ALA A N 1
ATOM 808 C CA . ALA A 1 108 ? 0.816 -13.111 15.894 1.00 94.81 108 ALA A CA 1
ATOM 809 C C . ALA A 1 108 ? 2.281 -13.090 15.419 1.00 94.81 108 ALA A C 1
ATOM 811 O O . ALA A 1 108 ? 2.557 -13.450 14.267 1.00 94.81 108 ALA A O 1
ATOM 812 N N . ASP A 1 109 ? 3.207 -12.671 16.283 1.00 91.69 109 ASP A N 1
ATOM 813 C CA . ASP A 1 109 ? 4.607 -12.417 15.914 1.00 91.69 109 ASP A CA 1
ATOM 814 C C . ASP A 1 109 ? 5.285 -13.664 15.326 1.00 91.69 109 ASP A C 1
ATOM 816 O O . ASP A 1 109 ? 5.982 -13.584 14.312 1.00 91.69 109 ASP A O 1
ATOM 820 N N . GLU A 1 110 ? 4.996 -14.842 15.881 1.00 93.31 110 GLU A N 1
ATOM 821 C CA . GLU A 1 110 ? 5.501 -16.132 15.410 1.00 93.31 110 GLU A CA 1
ATOM 822 C C . GLU A 1 110 ? 4.984 -16.527 14.016 1.00 93.31 110 GLU A C 1
ATOM 824 O O . GLU A 1 110 ? 5.623 -17.309 13.309 1.00 93.31 110 GLU A O 1
ATOM 829 N N . ARG A 1 111 ? 3.841 -15.977 13.587 1.00 95.25 111 ARG A N 1
ATOM 830 C CA . ARG A 1 111 ? 3.234 -16.250 12.275 1.00 95.25 111 ARG A CA 1
ATOM 831 C C . ARG A 1 111 ? 3.530 -15.180 11.236 1.00 95.25 111 ARG A C 1
ATOM 833 O O . ARG A 1 111 ? 3.505 -15.490 10.044 1.00 95.25 111 ARG A O 1
ATOM 840 N N . ALA A 1 112 ? 3.789 -13.944 11.653 1.00 95.31 112 ALA A N 1
ATOM 841 C CA . ALA A 1 112 ? 3.878 -12.805 10.749 1.00 95.31 112 ALA A CA 1
ATOM 842 C C . ALA A 1 112 ? 4.975 -12.975 9.687 1.00 95.31 112 ALA A C 1
ATOM 844 O O . ALA A 1 112 ? 4.736 -12.720 8.505 1.00 95.31 112 ALA A O 1
ATOM 845 N N . LEU A 1 113 ? 6.156 -13.465 10.085 1.00 94.88 113 LEU A N 1
ATOM 846 C CA . LEU A 1 113 ? 7.255 -13.711 9.150 1.00 94.88 113 LEU A CA 1
ATOM 847 C C . LEU A 1 113 ? 6.909 -14.818 8.147 1.00 94.88 113 LEU A C 1
ATOM 849 O O . LEU A 1 113 ? 7.072 -14.620 6.945 1.00 94.88 113 LEU A O 1
ATOM 853 N N . ALA A 1 114 ? 6.387 -15.951 8.623 1.00 96.62 114 ALA A N 1
ATOM 854 C CA . ALA A 1 114 ? 6.002 -17.065 7.760 1.00 96.62 114 ALA A CA 1
ATOM 855 C C . ALA A 1 114 ? 4.929 -16.639 6.746 1.00 96.62 114 ALA A C 1
ATOM 857 O O . ALA A 1 114 ? 5.091 -16.861 5.548 1.00 96.62 114 ALA A O 1
ATOM 858 N N . ALA A 1 115 ? 3.883 -15.942 7.205 1.00 97.25 115 ALA A N 1
ATOM 859 C CA . ALA A 1 115 ? 2.831 -15.413 6.343 1.00 97.25 115 ALA A CA 1
ATOM 860 C C . ALA A 1 115 ? 3.385 -14.457 5.277 1.00 97.25 115 ALA A C 1
ATOM 862 O O . ALA A 1 115 ? 3.006 -14.546 4.110 1.00 97.25 115 ALA A O 1
ATOM 863 N N . ARG A 1 116 ? 4.316 -13.573 5.653 1.00 96.56 116 ARG A N 1
ATOM 864 C CA . ARG A 1 116 ? 4.975 -12.648 4.724 1.00 96.56 116 ARG A CA 1
ATOM 865 C C . ARG A 1 116 ? 5.779 -13.384 3.650 1.00 96.56 116 ARG A C 1
ATOM 867 O O . ARG A 1 116 ? 5.667 -13.022 2.483 1.00 96.56 116 ARG A O 1
ATOM 874 N N . GLU A 1 117 ? 6.550 -14.409 4.013 1.00 95.81 117 GLU A N 1
ATOM 875 C CA . GLU A 1 117 ? 7.305 -15.217 3.042 1.00 95.81 117 GLU A CA 1
ATOM 876 C C . GLU A 1 117 ? 6.384 -15.962 2.070 1.00 95.81 117 GLU A C 1
ATOM 878 O O . GLU A 1 117 ? 6.667 -16.048 0.874 1.00 95.81 117 GLU A O 1
ATOM 883 N N . GLU A 1 118 ? 5.254 -16.479 2.554 1.00 96.94 118 GLU A N 1
ATOM 884 C CA . GLU A 1 118 ? 4.259 -17.137 1.703 1.00 96.94 118 GLU A CA 1
ATOM 885 C C . GLU A 1 118 ? 3.595 -16.141 0.744 1.00 96.94 118 GLU A C 1
ATOM 887 O O . GLU A 1 118 ? 3.521 -16.394 -0.458 1.00 96.94 118 GLU A O 1
ATOM 892 N N . LEU A 1 119 ? 3.176 -14.976 1.250 1.00 96.88 119 LEU A N 1
ATOM 893 C CA . LEU A 1 119 ? 2.598 -13.894 0.448 1.00 96.88 119 LEU A CA 1
ATOM 894 C C . LEU A 1 119 ? 3.593 -13.371 -0.593 1.00 96.88 119 LEU A C 1
ATOM 896 O O . LEU A 1 119 ? 3.213 -13.104 -1.733 1.00 96.88 119 LEU A O 1
ATOM 900 N N . LYS A 1 120 ? 4.882 -13.279 -0.242 1.00 94.12 120 LYS A N 1
ATOM 901 C CA . LYS A 1 120 ? 5.950 -12.890 -1.169 1.00 94.12 120 LYS A CA 1
ATOM 902 C C . LYS A 1 120 ? 6.020 -13.838 -2.368 1.00 94.12 120 LYS A C 1
ATOM 904 O O . LYS A 1 120 ? 6.157 -13.362 -3.493 1.00 94.12 120 LYS A O 1
ATOM 909 N N . ARG A 1 121 ? 5.846 -15.152 -2.182 1.00 93.44 121 ARG A N 1
ATOM 910 C CA . ARG A 1 121 ? 5.812 -16.117 -3.302 1.00 93.44 121 ARG A CA 1
ATOM 911 C C . ARG A 1 121 ? 4.648 -15.872 -4.264 1.00 93.44 121 ARG A C 1
ATOM 913 O O . ARG A 1 121 ? 4.797 -16.095 -5.462 1.00 93.44 121 ARG A O 1
ATOM 920 N N . LEU A 1 122 ? 3.523 -15.350 -3.774 1.00 94.38 122 LEU A N 1
ATOM 921 C CA . LEU A 1 122 ? 2.367 -15.008 -4.611 1.00 94.38 122 LEU A CA 1
ATOM 922 C C . LEU A 1 122 ? 2.588 -13.756 -5.464 1.00 94.38 122 LEU A C 1
ATOM 924 O O . LEU A 1 122 ? 1.835 -13.531 -6.407 1.00 94.38 122 LEU A O 1
ATOM 928 N N . THR A 1 123 ? 3.607 -12.939 -5.177 1.00 93.19 123 THR A N 1
ATOM 929 C CA . THR A 1 123 ? 3.873 -11.712 -5.950 1.00 93.19 123 THR A CA 1
ATOM 930 C C . THR A 1 123 ? 4.122 -11.997 -7.431 1.00 93.19 123 THR A C 1
ATOM 932 O O . THR A 1 123 ? 3.737 -11.190 -8.271 1.00 93.19 123 THR A O 1
ATOM 935 N N . ALA A 1 124 ? 4.675 -13.1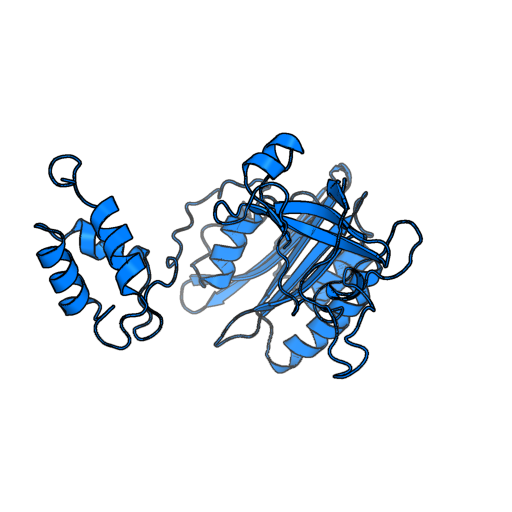68 -7.763 1.00 90.88 124 ALA A N 1
ATOM 936 C CA . ALA A 1 124 ? 4.919 -13.603 -9.138 1.00 90.88 124 ALA A CA 1
ATOM 937 C C . ALA A 1 124 ? 3.635 -13.896 -9.942 1.00 90.88 124 ALA A C 1
ATOM 939 O O . ALA A 1 124 ? 3.704 -14.110 -11.148 1.00 90.88 124 ALA A O 1
ATOM 940 N N . LEU A 1 125 ? 2.463 -13.899 -9.301 1.00 93.19 125 LEU A N 1
ATOM 941 C CA . LEU A 1 125 ? 1.171 -14.116 -9.959 1.00 93.19 125 LEU A CA 1
ATOM 942 C C . LEU A 1 125 ? 0.536 -12.821 -10.481 1.00 93.19 125 LEU A C 1
ATOM 944 O O . LEU A 1 125 ? -0.510 -12.867 -11.123 1.00 93.19 125 LEU A O 1
ATOM 948 N N . PHE A 1 126 ? 1.136 -11.664 -10.193 1.00 95.38 126 PHE A N 1
ATOM 949 C CA . PHE A 1 126 ? 0.545 -10.363 -10.491 1.00 95.38 126 PHE A CA 1
ATOM 950 C C . PHE A 1 126 ? 1.494 -9.496 -11.320 1.00 95.38 126 PHE A C 1
ATOM 952 O O . PHE A 1 126 ? 2.697 -9.516 -11.084 1.00 95.38 126 PHE A O 1
ATOM 959 N N . PRO A 1 127 ? 0.994 -8.658 -12.242 1.00 95.38 127 PRO A N 1
ATOM 960 C CA . PRO A 1 127 ? 1.813 -7.636 -12.895 1.00 95.38 127 PRO A CA 1
ATOM 961 C C . PRO A 1 127 ? 2.486 -6.655 -11.925 1.00 95.38 127 PRO A C 1
ATOM 963 O O . PRO A 1 127 ? 3.592 -6.177 -12.167 1.00 95.38 127 PRO A O 1
ATOM 966 N N . PHE A 1 128 ? 1.824 -6.363 -10.807 1.00 96.12 128 PHE A N 1
ATOM 967 C CA . PHE A 1 128 ? 2.373 -5.575 -9.712 1.00 96.12 128 PHE A CA 1
ATOM 968 C C . PHE A 1 128 ? 2.008 -6.227 -8.389 1.00 96.12 128 PHE A C 1
ATOM 970 O O . PHE A 1 128 ? 0.836 -6.535 -8.165 1.00 96.12 128 PHE A O 1
ATOM 977 N N . ALA A 1 129 ? 2.982 -6.369 -7.491 1.00 96.31 129 ALA A N 1
ATOM 978 C CA . ALA A 1 129 ? 2.710 -6.718 -6.108 1.00 96.31 129 ALA A CA 1
ATOM 979 C C . ALA A 1 129 ? 3.735 -6.121 -5.139 1.00 96.31 129 ALA A C 1
ATOM 981 O O . ALA A 1 129 ? 4.879 -5.840 -5.488 1.00 96.31 129 ALA A O 1
ATOM 982 N N . SER A 1 130 ? 3.321 -5.931 -3.892 1.00 95.75 130 SER A N 1
ATOM 983 C CA . SER A 1 130 ? 4.192 -5.524 -2.799 1.00 95.75 130 SER A CA 1
ATOM 984 C C . SER A 1 130 ? 3.744 -6.173 -1.500 1.00 95.75 130 SER A C 1
ATOM 986 O O . SER A 1 130 ? 2.549 -6.254 -1.222 1.00 95.75 130 SER A O 1
ATOM 988 N N . CYS A 1 131 ? 4.707 -6.627 -0.704 1.00 96.25 131 CYS A N 1
ATOM 989 C CA . CYS A 1 131 ? 4.460 -7.236 0.594 1.00 96.25 131 CYS A CA 1
ATOM 990 C C . CYS A 1 131 ? 5.388 -6.598 1.624 1.00 96.25 131 CYS A C 1
ATOM 992 O O . CYS A 1 131 ? 6.607 -6.719 1.518 1.00 96.25 131 CYS A O 1
ATOM 994 N N . VAL A 1 132 ? 4.824 -5.903 2.610 1.00 95.06 132 VAL A N 1
ATOM 995 C CA . VAL A 1 132 ? 5.602 -5.161 3.610 1.00 95.06 132 VAL A CA 1
ATOM 996 C C . VAL A 1 132 ? 5.083 -5.415 5.022 1.00 95.06 132 VAL A C 1
ATOM 998 O O . VAL A 1 132 ? 3.865 -5.489 5.218 1.00 95.06 132 VAL A O 1
ATOM 1001 N N . PRO A 1 133 ? 5.975 -5.523 6.020 1.00 95.31 133 PRO A N 1
ATOM 1002 C CA . PRO A 1 133 ? 5.561 -5.476 7.410 1.00 95.31 133 PRO A CA 1
ATOM 1003 C C . PRO A 1 133 ? 5.133 -4.051 7.797 1.00 95.31 133 PRO A C 1
ATOM 1005 O O . PRO A 1 133 ? 5.561 -3.064 7.191 1.00 95.31 133 PRO A O 1
ATOM 1008 N N . PHE A 1 134 ? 4.302 -3.929 8.826 1.00 94.62 134 PHE A N 1
ATOM 1009 C CA . PHE A 1 134 ? 3.980 -2.662 9.478 1.00 94.62 134 PHE A CA 1
ATOM 1010 C C . PHE A 1 134 ? 3.774 -2.862 10.982 1.00 94.62 134 PHE A C 1
ATOM 1012 O O . PHE A 1 134 ? 3.614 -3.985 11.449 1.00 94.62 134 PHE A O 1
ATOM 1019 N N . GLY A 1 135 ? 3.744 -1.754 11.723 1.00 90.94 135 GLY A N 1
ATOM 1020 C CA . GLY A 1 135 ? 3.593 -1.756 13.177 1.00 90.94 135 GLY A CA 1
ATOM 1021 C C . GLY A 1 135 ? 4.903 -1.510 13.921 1.00 90.94 135 GLY A C 1
ATOM 1022 O O . GLY A 1 135 ? 5.971 -1.418 13.316 1.00 90.94 135 GLY A O 1
ATOM 1023 N N . ARG A 1 136 ? 4.788 -1.296 15.234 1.00 84.44 136 ARG A N 1
ATOM 1024 C CA . ARG A 1 136 ? 5.916 -1.066 16.153 1.00 84.44 136 ARG A CA 1
ATOM 1025 C C . ARG A 1 136 ? 5.869 -2.058 17.311 1.00 84.44 136 ARG A C 1
ATOM 1027 O O . ARG A 1 136 ? 6.822 -2.792 17.509 1.00 84.44 136 ARG A O 1
ATOM 1034 N N . GLU A 1 137 ? 4.754 -2.062 18.040 1.00 86.94 137 GLU A N 1
ATOM 1035 C CA . GLU A 1 137 ? 4.505 -2.956 19.186 1.00 86.94 137 GLU A CA 1
ATOM 1036 C C . GLU A 1 137 ? 3.829 -4.268 18.773 1.00 86.94 137 GLU A C 1
ATOM 1038 O O . GLU A 1 137 ? 3.964 -5.278 19.450 1.00 86.94 137 GLU A O 1
ATOM 1043 N N . ARG A 1 138 ? 3.112 -4.243 17.647 1.00 91.69 138 ARG A N 1
ATOM 1044 C CA . ARG A 1 138 ? 2.479 -5.399 17.012 1.00 91.69 138 ARG A CA 1
ATOM 1045 C C . ARG A 1 138 ? 3.058 -5.581 15.624 1.00 91.69 138 ARG A C 1
ATOM 1047 O O . ARG A 1 138 ? 3.390 -4.588 14.967 1.00 91.69 138 ARG A O 1
ATOM 1054 N N . THR A 1 139 ? 3.087 -6.820 15.153 1.00 95.88 139 THR A N 1
ATOM 1055 C CA . THR A 1 139 ? 3.515 -7.124 13.791 1.00 95.88 139 THR A CA 1
ATOM 1056 C C . THR A 1 139 ? 2.312 -7.274 12.869 1.00 95.88 139 THR A C 1
ATOM 1058 O O . THR A 1 139 ? 1.438 -8.117 13.059 1.00 95.88 139 THR A O 1
ATOM 1061 N N . GLY A 1 140 ? 2.254 -6.434 11.843 1.00 97.25 140 GLY A N 1
ATOM 1062 C CA . GLY A 1 140 ? 1.256 -6.513 10.789 1.00 97.25 140 GLY A CA 1
ATOM 1063 C C . GLY A 1 140 ? 1.887 -6.783 9.432 1.00 97.25 140 GLY A C 1
ATOM 1064 O O . GLY A 1 140 ? 3.049 -6.453 9.198 1.00 97.25 140 GLY A O 1
ATOM 1065 N N . VAL A 1 141 ? 1.111 -7.355 8.513 1.00 98.19 141 VAL A N 1
ATOM 1066 C CA . VAL A 1 141 ? 1.516 -7.572 7.119 1.00 98.19 141 VAL A CA 1
ATOM 1067 C C . VAL A 1 141 ? 0.531 -6.883 6.182 1.00 98.19 141 VAL A C 1
ATOM 1069 O O . VAL A 1 141 ? -0.684 -7.031 6.313 1.00 98.19 141 VAL A O 1
ATOM 1072 N N . LEU A 1 142 ? 1.067 -6.113 5.235 1.00 98.25 142 LEU A N 1
ATOM 1073 C CA . LEU A 1 142 ? 0.324 -5.502 4.141 1.00 98.25 142 LEU A CA 1
ATOM 1074 C C . LEU A 1 142 ? 0.752 -6.156 2.832 1.00 98.25 142 LEU A C 1
ATOM 1076 O O . LEU A 1 142 ? 1.908 -6.041 2.426 1.00 98.25 142 LEU A O 1
ATOM 1080 N N . PHE A 1 143 ? -0.205 -6.779 2.155 1.00 98.31 143 PHE A N 1
ATOM 1081 C CA . PHE A 1 143 ? -0.058 -7.309 0.809 1.00 98.31 143 PHE A CA 1
ATOM 1082 C C . PHE A 1 143 ? -0.870 -6.461 -0.164 1.00 98.31 143 PHE A C 1
ATOM 1084 O O . PHE A 1 143 ? -2.057 -6.213 0.042 1.00 98.31 143 PHE A O 1
ATOM 1091 N N . ARG A 1 144 ? -0.239 -6.011 -1.240 1.00 97.94 144 ARG A N 1
ATOM 1092 C CA . ARG A 1 144 ? -0.888 -5.287 -2.328 1.00 97.94 144 ARG A CA 1
ATOM 1093 C C . ARG A 1 144 ? -0.584 -5.987 -3.632 1.00 97.94 144 ARG A C 1
ATOM 1095 O O . ARG A 1 144 ? 0.561 -6.360 -3.855 1.00 97.94 144 ARG A O 1
ATOM 1102 N N . ALA A 1 145 ? -1.569 -6.068 -4.512 1.00 97.69 145 ALA A N 1
ATOM 1103 C CA . ALA A 1 145 ? -1.344 -6.465 -5.890 1.00 97.69 145 ALA A CA 1
ATOM 1104 C C . ALA A 1 145 ? -2.249 -5.702 -6.859 1.00 97.69 145 ALA A C 1
ATOM 1106 O O . ALA A 1 145 ? -3.228 -5.077 -6.447 1.00 97.69 145 ALA A O 1
ATOM 1107 N N . ALA A 1 146 ? -1.912 -5.732 -8.143 1.00 97.44 146 ALA A N 1
ATOM 1108 C CA . ALA A 1 146 ? -2.772 -5.249 -9.213 1.00 97.44 146 ALA A CA 1
ATOM 1109 C C . ALA A 1 146 ? -2.588 -6.089 -10.478 1.00 97.44 146 ALA A C 1
ATOM 1111 O O . ALA A 1 146 ? -1.497 -6.600 -10.737 1.00 97.44 146 ALA A O 1
ATOM 1112 N N . SER A 1 147 ? -3.665 -6.225 -11.248 1.00 96.25 147 SER A N 1
ATOM 1113 C CA . SER A 1 147 ? -3.735 -7.055 -12.447 1.00 96.25 147 SER A CA 1
ATOM 1114 C C . SER A 1 147 ? -4.685 -6.458 -13.491 1.00 96.25 147 SER A C 1
ATOM 1116 O O . SER A 1 147 ? -5.429 -5.513 -13.217 1.00 96.25 147 SER A O 1
ATOM 1118 N N . TYR A 1 148 ? -4.642 -7.018 -14.699 1.00 94.56 148 TYR A N 1
ATOM 1119 C CA . TYR A 1 148 ? -5.553 -6.680 -15.794 1.00 94.56 148 TYR A CA 1
ATOM 1120 C C . TYR A 1 148 ? -6.977 -7.177 -15.533 1.00 94.56 148 TYR A C 1
ATOM 1122 O O . TYR A 1 148 ? -7.946 -6.521 -15.904 1.00 94.56 148 TYR A O 1
ATOM 1130 N N . GLU A 1 149 ? -7.092 -8.316 -14.854 1.00 93.81 149 GLU A N 1
ATOM 1131 C CA . GLU A 1 149 ? -8.349 -8.999 -14.565 1.00 93.81 149 GLU A CA 1
ATOM 1132 C C . GLU A 1 149 ? -8.405 -9.430 -13.100 1.00 93.81 149 GLU A C 1
ATOM 1134 O O . GLU A 1 149 ? -7.399 -9.403 -12.383 1.00 93.81 149 GLU A O 1
ATOM 1139 N N . ALA A 1 150 ? -9.596 -9.833 -12.652 1.00 93.81 150 ALA A N 1
ATOM 1140 C CA . ALA A 1 150 ? -9.770 -10.361 -11.311 1.00 93.81 150 ALA A CA 1
ATOM 1141 C C . ALA A 1 150 ? -8.910 -11.613 -11.096 1.00 93.81 150 ALA A C 1
ATOM 1143 O O . ALA A 1 150 ? -8.910 -12.528 -11.917 1.00 93.81 150 ALA A O 1
ATOM 1144 N N . GLY A 1 151 ? -8.185 -11.645 -9.975 1.00 85.94 151 GLY A N 1
ATOM 1145 C CA . GLY A 1 151 ? -7.375 -12.800 -9.609 1.00 85.94 151 GLY A CA 1
ATOM 1146 C C . GLY A 1 151 ? -8.227 -14.057 -9.361 1.00 85.94 151 GLY A C 1
ATOM 1147 O O . GLY A 1 151 ? -9.377 -13.932 -8.927 1.00 85.94 151 GLY A O 1
ATOM 1148 N N . PRO A 1 152 ? -7.673 -15.262 -9.583 1.00 90.81 152 PRO A N 1
ATOM 1149 C CA . PRO A 1 152 ? -8.353 -16.524 -9.295 1.00 90.81 152 PRO A CA 1
ATOM 1150 C C . PRO A 1 152 ? -8.846 -16.645 -7.839 1.00 90.81 152 PRO A C 1
ATOM 1152 O O . PRO A 1 152 ? -8.188 -16.189 -6.898 1.00 90.81 152 PRO A O 1
ATOM 1155 N N . ASP A 1 153 ? -10.012 -17.276 -7.644 1.00 93.19 153 ASP A N 1
ATOM 1156 C CA . ASP A 1 153 ? -10.673 -17.404 -6.332 1.00 93.19 153 ASP A CA 1
ATOM 1157 C C . ASP A 1 153 ? -9.833 -18.178 -5.299 1.00 93.19 153 ASP A C 1
ATOM 1159 O O . ASP A 1 153 ? -9.917 -17.893 -4.100 1.00 93.19 153 ASP A O 1
ATOM 1163 N N . ASP A 1 154 ? -9.036 -19.143 -5.757 1.00 95.69 154 ASP A N 1
ATOM 1164 C CA . ASP A 1 154 ? -8.114 -19.951 -4.959 1.00 95.69 154 ASP A CA 1
ATOM 1165 C C . ASP A 1 154 ? -6.928 -19.120 -4.454 1.00 95.69 154 ASP A C 1
ATOM 1167 O O . ASP A 1 154 ? -6.611 -19.172 -3.266 1.00 95.69 154 ASP A O 1
ATOM 1171 N N . VAL A 1 155 ? -6.341 -18.268 -5.301 1.00 95.75 155 VAL A N 1
ATOM 1172 C CA . VAL A 1 155 ? -5.296 -17.316 -4.889 1.00 95.75 155 VAL A CA 1
ATOM 1173 C C . VAL A 1 155 ? -5.843 -16.356 -3.831 1.00 95.75 155 VAL A C 1
ATOM 1175 O O . VAL A 1 155 ? -5.181 -16.108 -2.823 1.00 95.75 155 VAL A O 1
ATOM 1178 N N . MET A 1 156 ? -7.071 -15.855 -4.002 1.00 96.69 156 MET A N 1
ATOM 1179 C CA . MET A 1 156 ? -7.704 -14.990 -2.999 1.00 96.69 156 MET A CA 1
ATOM 1180 C C . MET A 1 156 ? -7.928 -15.721 -1.667 1.00 96.69 156 MET A C 1
ATOM 1182 O O . MET A 1 156 ? -7.674 -15.153 -0.609 1.00 96.69 156 MET A O 1
ATOM 1186 N N . ALA A 1 157 ? -8.354 -16.987 -1.703 1.00 96.94 157 ALA A N 1
ATOM 1187 C CA . ALA A 1 157 ? -8.523 -17.801 -0.498 1.00 96.94 157 ALA A CA 1
ATOM 1188 C C . ALA A 1 157 ? -7.186 -18.080 0.216 1.00 96.94 157 ALA A C 1
ATOM 1190 O O . ALA A 1 157 ? -7.131 -18.114 1.445 1.00 96.94 157 ALA A O 1
ATOM 1191 N N . VAL A 1 158 ? -6.090 -18.249 -0.535 1.00 98.12 158 VAL A N 1
ATOM 1192 C CA . VAL A 1 158 ? -4.738 -18.363 0.033 1.00 98.12 158 VAL A CA 1
ATOM 1193 C C . VAL A 1 158 ? -4.348 -17.069 0.751 1.00 98.12 158 VAL A C 1
ATOM 1195 O O . VAL A 1 158 ? -3.905 -17.136 1.894 1.00 98.12 158 VAL A O 1
ATOM 1198 N N . VAL A 1 159 ? -4.546 -15.903 0.125 1.00 98.06 159 VAL A N 1
ATOM 1199 C CA . VAL A 1 159 ? -4.249 -14.601 0.752 1.00 98.06 159 VAL A CA 1
ATOM 1200 C C . VAL A 1 159 ? -5.067 -14.407 2.032 1.00 98.06 159 VAL A C 1
ATOM 1202 O O . VAL A 1 159 ? -4.506 -14.013 3.051 1.00 98.06 159 VAL A O 1
ATOM 1205 N N . GLU A 1 160 ? -6.363 -14.735 2.016 1.00 98.12 160 GLU A N 1
ATOM 1206 C CA . GLU A 1 160 ? -7.223 -14.666 3.206 1.00 98.12 160 GLU A CA 1
ATOM 1207 C C . GLU A 1 160 ? -6.694 -15.536 4.348 1.00 98.12 160 GLU A C 1
ATOM 1209 O O . GLU A 1 160 ? -6.547 -15.044 5.463 1.00 98.12 160 GLU A O 1
ATOM 1214 N N . ARG A 1 161 ? -6.341 -16.796 4.077 1.00 98.12 161 ARG A N 1
ATOM 1215 C CA . ARG A 1 161 ? -5.791 -17.708 5.091 1.00 98.12 161 ARG A CA 1
ATOM 1216 C C . ARG A 1 161 ? -4.462 -17.217 5.669 1.00 98.12 161 ARG A C 1
ATOM 1218 O O . ARG A 1 161 ? -4.230 -17.307 6.874 1.00 98.12 161 ARG A O 1
ATOM 1225 N N . LEU A 1 162 ? -3.574 -16.693 4.823 1.00 98.25 162 LEU A N 1
ATOM 1226 C CA . LEU A 1 162 ? -2.281 -16.160 5.267 1.00 98.25 162 LEU A CA 1
ATOM 1227 C C . LEU A 1 162 ? -2.436 -14.925 6.158 1.00 98.25 162 LEU A C 1
ATOM 1229 O O . LEU A 1 162 ? -1.613 -14.711 7.046 1.00 98.25 162 LEU A O 1
ATOM 1233 N N . LEU A 1 163 ? -3.503 -14.154 5.949 1.00 98.12 163 LEU A N 1
ATOM 1234 C CA . LEU A 1 163 ? -3.851 -12.975 6.738 1.00 98.12 163 LEU A CA 1
ATOM 1235 C C . LEU A 1 163 ? -4.828 -13.270 7.893 1.00 98.12 163 LEU A C 1
ATOM 1237 O O . LEU A 1 163 ? -5.302 -12.329 8.522 1.00 98.12 163 LEU A O 1
ATOM 1241 N N . ASP A 1 164 ? -5.116 -14.545 8.182 1.00 96.75 164 ASP A N 1
ATOM 1242 C CA . ASP A 1 164 ? -6.032 -14.984 9.249 1.00 96.75 164 ASP A CA 1
ATOM 1243 C C . ASP A 1 164 ? -7.469 -14.427 9.085 1.00 96.75 164 ASP A C 1
ATOM 1245 O O . ASP A 1 164 ? -8.117 -13.967 10.033 1.00 96.75 164 ASP A O 1
ATOM 1249 N N . LEU A 1 165 ? -7.941 -14.433 7.830 1.00 97.56 165 LEU A N 1
ATOM 1250 C CA . LEU A 1 165 ? -9.249 -13.951 7.359 1.00 97.56 165 LEU A CA 1
ATOM 1251 C C . LEU A 1 165 ? -10.151 -15.081 6.818 1.00 97.56 165 LEU A C 1
ATOM 1253 O O . LEU A 1 165 ? -11.164 -14.813 6.165 1.00 97.56 165 LEU A O 1
ATOM 1257 N N . ASP A 1 166 ? -9.816 -16.347 7.063 1.00 95.94 166 ASP A N 1
ATOM 1258 C CA . ASP A 1 166 ? -10.557 -17.533 6.606 1.00 95.94 166 ASP A CA 1
ATOM 1259 C C . ASP A 1 166 ? -11.457 -18.167 7.689 1.00 95.94 166 ASP A C 1
ATOM 1261 O O . ASP A 1 166 ? -12.217 -19.090 7.403 1.00 95.94 166 ASP A O 1
ATOM 1265 N N . SER A 1 167 ? -11.495 -17.604 8.900 1.00 92.12 167 SER A N 1
ATOM 1266 C CA . SER A 1 167 ? -12.336 -18.087 10.004 1.00 92.12 167 SER A CA 1
ATOM 1267 C C . SER A 1 167 ? -13.831 -17.737 9.857 1.00 92.12 167 SER A C 1
ATOM 1269 O O . SER A 1 167 ? -14.232 -16.865 9.077 1.00 92.12 167 SER A O 1
ATOM 1271 N N . ALA A 1 168 ? -14.702 -18.433 10.596 1.00 88.25 168 ALA A N 1
ATOM 1272 C CA . ALA A 1 168 ? -16.161 -18.299 10.472 1.00 88.25 168 ALA A CA 1
ATOM 1273 C C . ALA A 1 168 ? -16.715 -16.939 10.951 1.00 88.25 168 ALA A C 1
ATOM 1275 O O . ALA A 1 168 ? -17.759 -16.499 10.477 1.00 88.25 168 ALA A O 1
ATOM 1276 N N . ASP A 1 169 ? -16.007 -16.263 11.856 1.00 88.31 169 ASP A N 1
ATOM 1277 C CA . ASP A 1 169 ? -16.344 -14.957 12.440 1.00 88.31 169 ASP A CA 1
ATOM 1278 C C . ASP A 1 169 ? -15.991 -13.758 11.538 1.00 88.31 169 ASP A C 1
ATOM 1280 O O . ASP A 1 169 ? -16.329 -12.615 11.849 1.00 88.31 169 ASP A O 1
ATOM 1284 N N . VAL A 1 170 ? -15.347 -13.999 10.393 1.00 96.81 170 VAL A N 1
ATOM 1285 C CA . VAL A 1 170 ? -14.974 -12.953 9.431 1.00 96.81 170 VAL A CA 1
ATOM 1286 C C . VAL A 1 170 ? -16.168 -12.556 8.565 1.00 96.81 170 VAL A C 1
ATOM 1288 O O . VAL A 1 170 ? -16.840 -13.389 7.949 1.00 96.81 170 VAL A O 1
ATOM 1291 N N . LEU A 1 171 ? -16.396 -11.247 8.453 1.00 97.00 171 LEU A N 1
ATOM 1292 C CA . LEU A 1 171 ? -17.397 -10.664 7.566 1.00 97.00 171 LEU A CA 1
ATOM 1293 C C . LEU A 1 171 ? -16.934 -10.789 6.114 1.00 97.00 171 LEU A C 1
ATOM 1295 O O . LEU A 1 171 ? -15.783 -10.478 5.817 1.00 97.00 171 LEU A O 1
ATOM 1299 N N . ARG A 1 172 ? -17.824 -11.205 5.203 1.00 97.25 172 ARG A N 1
ATOM 1300 C CA . ARG A 1 172 ? -17.487 -11.435 3.788 1.00 97.25 172 ARG A CA 1
ATOM 1301 C C . ARG A 1 172 ? -18.525 -10.863 2.832 1.00 97.25 172 ARG A C 1
ATOM 1303 O O . ARG A 1 172 ? -19.727 -10.931 3.084 1.00 97.25 172 ARG A O 1
ATOM 1310 N N . TYR A 1 173 ? -18.044 -10.346 1.710 1.00 96.62 173 TYR A N 1
ATOM 1311 C CA . TYR A 1 173 ? -18.834 -9.956 0.547 1.00 96.62 173 TYR A CA 1
ATOM 1312 C C . TYR A 1 173 ? -18.073 -10.324 -0.726 1.00 96.62 173 TYR A C 1
ATOM 1314 O O . TYR A 1 173 ? -16.871 -10.083 -0.822 1.00 96.62 173 TYR A O 1
ATOM 1322 N N . ALA A 1 174 ? -18.772 -10.878 -1.712 1.00 94.94 174 ALA A N 1
ATOM 1323 C CA . ALA A 1 174 ? -18.210 -11.165 -3.023 1.00 94.94 174 ALA A CA 1
ATOM 1324 C C . ALA A 1 174 ? -19.238 -10.865 -4.117 1.00 94.94 174 ALA A C 1
ATOM 1326 O O . ALA A 1 174 ? -20.394 -11.275 -4.025 1.00 94.94 174 ALA A O 1
ATOM 1327 N N . ASP A 1 175 ? -18.795 -10.182 -5.167 1.00 95.00 175 ASP A N 1
ATOM 1328 C CA . ASP A 1 175 ? -19.543 -9.954 -6.399 1.00 95.00 175 ASP A CA 1
ATOM 1329 C C . ASP A 1 175 ? -18.643 -10.336 -7.574 1.00 95.00 175 ASP A C 1
ATOM 1331 O O . ASP A 1 175 ? -17.821 -9.544 -8.042 1.00 95.00 175 ASP A O 1
ATOM 1335 N N . LYS A 1 176 ? -18.807 -11.579 -8.045 1.00 91.50 176 LYS A N 1
ATOM 1336 C CA . LYS A 1 176 ? -18.024 -12.133 -9.157 1.00 91.50 176 LYS A CA 1
ATOM 1337 C C . LYS A 1 176 ? -18.199 -11.333 -10.445 1.00 91.50 176 LYS A C 1
ATOM 1339 O O . LYS A 1 176 ? -17.241 -11.187 -11.192 1.00 91.50 176 LYS A O 1
ATOM 1344 N N . LYS A 1 177 ? -19.389 -10.770 -10.690 1.00 91.44 177 LYS A N 1
ATOM 1345 C CA . LYS A 1 177 ? -19.658 -9.991 -11.910 1.00 91.44 177 LYS A CA 1
ATOM 1346 C C . LYS A 1 177 ? -18.866 -8.687 -11.931 1.00 91.44 177 LYS A C 1
ATOM 1348 O O . LYS A 1 177 ? -18.499 -8.223 -13.002 1.00 91.44 177 LYS A O 1
ATOM 1353 N N . LYS A 1 178 ? -18.596 -8.108 -10.758 1.00 91.19 178 LYS A N 1
ATOM 1354 C CA . LYS A 1 178 ? -17.775 -6.896 -10.608 1.00 91.19 178 LYS A CA 1
ATOM 1355 C C . LYS A 1 178 ? -16.320 -7.182 -10.224 1.00 91.19 178 LYS A C 1
ATOM 1357 O O . LYS A 1 178 ? -15.583 -6.236 -9.963 1.00 91.19 178 LYS A O 1
ATOM 1362 N N . GLY A 1 179 ? -15.919 -8.453 -10.127 1.00 93.38 179 GLY A N 1
ATOM 1363 C CA . GLY A 1 179 ? -14.592 -8.849 -9.645 1.00 93.38 179 GLY A CA 1
ATOM 1364 C C . GLY A 1 179 ? -14.283 -8.366 -8.223 1.00 93.38 179 GLY A C 1
ATOM 1365 O O . GLY A 1 179 ? -13.116 -8.147 -7.896 1.00 93.38 179 GLY A O 1
ATOM 1366 N N . GLN A 1 180 ? -15.313 -8.141 -7.395 1.00 95.50 180 GLN A N 1
ATOM 1367 C CA . GLN A 1 180 ? -15.154 -7.599 -6.047 1.00 95.50 180 GLN A CA 1
ATOM 1368 C C . GLN A 1 180 ? -15.155 -8.702 -4.997 1.00 95.50 180 GLN A C 1
ATOM 1370 O O . GLN A 1 180 ? -16.034 -9.564 -4.990 1.00 95.50 180 GLN A O 1
ATOM 1375 N N . ARG A 1 181 ? -14.219 -8.619 -4.053 1.00 97.12 181 ARG A N 1
ATOM 1376 C CA . ARG A 1 181 ? -14.166 -9.477 -2.865 1.00 97.12 181 ARG A CA 1
ATOM 1377 C C . ARG A 1 181 ? -13.723 -8.646 -1.677 1.00 97.12 181 ARG A C 1
ATOM 1379 O O . ARG A 1 181 ? -12.795 -7.851 -1.787 1.00 97.12 181 ARG A O 1
ATOM 1386 N N . ARG A 1 182 ? -14.426 -8.773 -0.560 1.00 98.00 182 ARG A N 1
ATOM 1387 C CA . ARG A 1 182 ? -14.170 -7.998 0.651 1.00 98.00 182 ARG A CA 1
ATOM 1388 C C . ARG A 1 182 ? -14.295 -8.888 1.864 1.00 98.00 182 ARG A C 1
ATOM 1390 O O . ARG A 1 182 ? -15.318 -9.553 2.024 1.00 98.00 182 ARG A O 1
ATOM 1397 N N . THR A 1 183 ? -13.285 -8.860 2.718 1.00 98.38 183 THR A N 1
ATOM 1398 C CA . THR A 1 183 ? -13.306 -9.531 4.013 1.00 98.38 183 THR A CA 1
ATOM 1399 C C . THR A 1 183 ? -12.854 -8.578 5.104 1.00 98.38 183 THR A C 1
ATOM 1401 O O . THR A 1 183 ? -12.027 -7.700 4.866 1.00 98.38 183 THR A O 1
ATOM 1404 N N . ALA A 1 184 ? -13.433 -8.708 6.292 1.00 98.19 184 ALA A N 1
ATOM 1405 C CA . ALA A 1 184 ? -13.066 -7.900 7.446 1.00 98.19 184 ALA A CA 1
ATOM 1406 C C . ALA A 1 184 ? -13.260 -8.702 8.732 1.00 98.19 184 ALA A C 1
ATOM 1408 O O . ALA A 1 184 ? -14.318 -9.300 8.942 1.00 98.19 184 ALA A O 1
ATOM 1409 N N . ARG A 1 185 ? -12.247 -8.692 9.596 1.00 97.56 185 ARG A N 1
ATOM 1410 C CA . ARG A 1 185 ? -12.266 -9.367 10.890 1.00 97.56 185 ARG A CA 1
ATOM 1411 C C . ARG A 1 185 ? -12.348 -8.359 12.021 1.00 97.56 185 ARG A C 1
ATOM 1413 O O . ARG A 1 185 ? -11.498 -7.481 12.142 1.00 97.56 185 ARG A O 1
ATOM 1420 N N . LEU A 1 186 ? -13.369 -8.511 12.854 1.00 96.00 186 LEU A N 1
ATOM 1421 C CA . LEU A 1 186 ? -13.540 -7.730 14.069 1.00 96.00 186 LEU A CA 1
ATOM 1422 C C . LEU A 1 186 ? -13.271 -8.625 15.272 1.00 96.00 186 LEU A C 1
ATOM 1424 O O . LEU A 1 186 ? -13.901 -9.670 15.408 1.00 96.00 186 LEU A O 1
ATOM 1428 N N . THR A 1 187 ? -12.382 -8.191 16.156 1.00 94.50 187 THR A N 1
ATOM 1429 C CA . THR A 1 187 ? -12.080 -8.894 17.405 1.00 94.50 187 THR A CA 1
ATOM 1430 C C . THR A 1 187 ? -12.507 -8.027 18.579 1.00 94.50 187 THR A C 1
ATOM 1432 O O . THR A 1 187 ? -12.327 -6.811 18.558 1.00 94.50 187 THR A O 1
ATOM 1435 N N . ARG A 1 188 ? -13.097 -8.637 19.610 1.00 92.44 188 ARG A N 1
ATOM 1436 C CA . ARG A 1 188 ? -13.499 -7.912 20.818 1.00 92.44 188 ARG A CA 1
ATOM 1437 C C . ARG A 1 188 ? -12.281 -7.635 21.700 1.00 92.44 188 ARG A C 1
ATOM 1439 O O . ARG A 1 188 ? -11.562 -8.568 22.043 1.00 92.44 188 ARG A O 1
ATOM 1446 N N . VAL A 1 189 ? -12.093 -6.377 22.086 1.00 89.25 189 VAL A N 1
ATOM 1447 C CA . VAL A 1 189 ? -11.027 -5.913 22.982 1.00 89.25 189 VAL A CA 1
ATOM 1448 C C . VAL A 1 189 ? -11.691 -5.128 24.110 1.00 89.25 189 VAL A C 1
ATOM 1450 O O . VAL A 1 189 ? -12.192 -4.024 23.911 1.00 89.25 189 VAL A O 1
ATOM 1453 N N . GLY A 1 190 ? -11.780 -5.740 25.294 1.00 89.94 190 GLY A N 1
ATOM 1454 C CA . GLY A 1 190 ? -12.526 -5.169 26.417 1.00 89.94 190 GLY A CA 1
ATOM 1455 C C . GLY A 1 190 ? -14.005 -4.930 26.077 1.00 89.94 190 GLY A C 1
ATOM 1456 O O . GLY A 1 190 ? -14.760 -5.874 25.825 1.00 89.94 190 GLY A O 1
ATOM 1457 N N . ASP A 1 191 ? -14.422 -3.664 26.087 1.00 88.88 191 ASP A N 1
ATOM 1458 C CA . ASP A 1 191 ? -15.806 -3.232 25.864 1.00 88.88 191 ASP A CA 1
ATOM 1459 C C . ASP A 1 191 ? -16.160 -2.944 24.393 1.00 88.88 191 ASP A C 1
ATOM 1461 O O . ASP A 1 191 ? -17.345 -2.885 24.052 1.00 88.88 191 ASP A O 1
ATOM 1465 N N . HIS A 1 192 ? -15.168 -2.836 23.506 1.00 89.25 192 HIS A N 1
ATOM 1466 C CA . HIS A 1 192 ? -15.350 -2.490 22.098 1.00 89.25 192 HIS A CA 1
ATOM 1467 C C . HIS A 1 192 ? -14.807 -3.578 21.162 1.00 89.25 192 HIS A C 1
ATOM 1469 O O . HIS A 1 192 ? -14.313 -4.622 21.590 1.00 89.25 192 HIS A O 1
ATOM 1475 N N . ALA A 1 193 ? -14.984 -3.375 19.855 1.00 92.38 193 ALA A N 1
ATOM 1476 C CA . ALA A 1 193 ? -14.437 -4.255 18.829 1.00 92.38 193 ALA A CA 1
ATOM 1477 C C . ALA A 1 193 ? -13.454 -3.479 17.959 1.00 92.38 193 ALA A C 1
ATOM 1479 O O . ALA A 1 193 ? -13.750 -2.355 17.561 1.00 92.38 193 ALA A O 1
ATOM 1480 N N . GLU A 1 194 ? -12.329 -4.095 17.627 1.00 94.81 194 GLU A N 1
ATOM 1481 C CA . GLU A 1 194 ? -11.293 -3.531 16.767 1.00 94.81 194 GLU A CA 1
ATOM 1482 C C . GLU A 1 194 ? -11.195 -4.314 15.459 1.00 94.81 194 GLU A C 1
ATOM 1484 O O . GLU A 1 194 ? -11.455 -5.519 15.409 1.00 94.81 194 GLU A O 1
ATOM 1489 N N . LEU A 1 195 ? -10.797 -3.627 14.389 1.00 96.88 195 LEU A N 1
ATOM 1490 C CA . LEU A 1 195 ? -10.498 -4.251 13.105 1.00 96.88 195 LEU A CA 1
ATOM 1491 C C . LEU A 1 195 ? -9.091 -4.853 13.149 1.00 96.88 195 LEU A C 1
ATOM 1493 O O . LEU A 1 195 ? -8.107 -4.120 13.175 1.00 96.88 195 LEU A O 1
ATOM 1497 N N . THR A 1 196 ? -8.992 -6.180 13.123 1.00 96.62 196 THR A N 1
ATOM 1498 C CA . THR A 1 196 ? -7.705 -6.893 13.205 1.00 96.62 196 THR A CA 1
ATOM 1499 C C . THR A 1 196 ? -7.150 -7.286 11.844 1.00 96.62 196 THR A C 1
ATOM 1501 O O . THR A 1 196 ? -5.939 -7.420 11.692 1.00 96.62 196 THR A O 1
ATOM 1504 N N . GLY A 1 197 ? -8.002 -7.380 10.825 1.00 98.06 197 GLY A N 1
ATOM 1505 C CA . GLY A 1 197 ? -7.566 -7.586 9.453 1.00 98.06 197 GLY A CA 1
ATOM 1506 C C . GLY A 1 197 ? -8.673 -7.361 8.435 1.00 98.06 197 GLY A C 1
ATOM 1507 O O . GLY A 1 197 ? -9.860 -7.448 8.752 1.00 98.06 197 GLY A O 1
ATOM 1508 N N . PHE A 1 198 ? -8.291 -7.059 7.201 1.00 98.62 198 PHE A N 1
ATOM 1509 C CA . PHE A 1 198 ? -9.211 -6.921 6.082 1.00 98.62 198 PHE A CA 1
ATOM 1510 C C . PHE A 1 198 ? -8.544 -7.251 4.746 1.00 98.62 198 PHE A C 1
ATOM 1512 O O . PHE A 1 198 ? -7.330 -7.115 4.584 1.00 98.62 198 PHE A O 1
ATOM 1519 N N . MET A 1 199 ? -9.363 -7.621 3.765 1.00 98.56 199 MET A N 1
ATOM 1520 C CA . MET A 1 199 ? -8.970 -7.733 2.365 1.00 98.56 199 MET A CA 1
ATOM 1521 C C . MET A 1 199 ? -9.980 -7.002 1.482 1.00 98.56 199 MET A C 1
ATOM 1523 O O . MET A 1 199 ? -11.187 -7.153 1.658 1.00 98.56 199 MET A O 1
ATOM 1527 N N . LEU A 1 200 ? -9.491 -6.224 0.520 1.00 98.50 200 LEU A N 1
ATOM 1528 C CA . LEU A 1 200 ? -10.264 -5.570 -0.532 1.00 98.50 200 LEU A CA 1
ATOM 1529 C C . LEU A 1 200 ? -9.715 -6.022 -1.883 1.00 98.50 200 LEU A C 1
ATOM 1531 O O . LEU A 1 200 ? -8.526 -5.859 -2.135 1.00 98.50 200 LEU A O 1
ATOM 1535 N N . ALA A 1 201 ? -10.567 -6.540 -2.756 1.00 97.88 201 ALA A N 1
ATOM 1536 C CA . ALA A 1 201 ? -10.223 -6.908 -4.122 1.00 97.88 201 ALA A CA 1
ATOM 1537 C C . ALA A 1 201 ? -11.225 -6.294 -5.109 1.00 97.88 201 ALA A C 1
ATOM 1539 O O . ALA A 1 201 ? -12.421 -6.202 -4.807 1.00 97.88 201 ALA A O 1
ATOM 1540 N N . GLY A 1 202 ? -10.743 -5.866 -6.274 1.00 96.88 202 GLY A N 1
ATOM 1541 C CA . GLY A 1 202 ? -11.500 -5.087 -7.251 1.00 96.88 202 GLY A CA 1
ATOM 1542 C C . GLY A 1 202 ? -11.485 -3.604 -6.894 1.00 96.88 202 GLY A C 1
ATOM 1543 O O . GLY A 1 202 ? -10.589 -2.877 -7.305 1.00 96.88 202 GLY A O 1
ATOM 1544 N N . ASP A 1 203 ? -12.459 -3.150 -6.102 1.00 95.44 203 ASP A N 1
ATOM 1545 C CA . ASP A 1 203 ? -12.472 -1.775 -5.588 1.00 95.44 203 ASP A CA 1
ATOM 1546 C C . ASP A 1 203 ? -11.704 -1.675 -4.263 1.00 95.44 203 ASP A C 1
ATOM 1548 O O . ASP A 1 203 ? -12.238 -2.017 -3.203 1.00 95.44 203 ASP A O 1
ATOM 1552 N N . THR A 1 204 ? -10.480 -1.143 -4.308 1.00 96.69 204 THR A N 1
ATOM 1553 C CA . THR A 1 204 ? -9.665 -0.845 -3.116 1.00 96.69 204 THR A CA 1
ATOM 1554 C C . THR A 1 204 ? -9.770 0.611 -2.658 1.00 96.69 204 THR A C 1
ATOM 1556 O O . THR A 1 204 ? -8.988 1.041 -1.812 1.00 96.69 204 THR A O 1
ATOM 1559 N N . SER A 1 205 ? -10.721 1.401 -3.173 1.00 95.12 205 SER A N 1
ATOM 1560 C CA . SER A 1 205 ? -10.836 2.833 -2.843 1.00 95.12 205 SER A CA 1
ATOM 1561 C C . SER A 1 205 ? -11.075 3.108 -1.352 1.00 95.12 205 SER A C 1
ATOM 1563 O O . SER A 1 205 ? -10.708 4.170 -0.847 1.00 95.12 205 SER A O 1
ATOM 1565 N N . ALA A 1 206 ? -11.618 2.125 -0.627 1.00 95.94 206 ALA A N 1
ATOM 1566 C CA . ALA A 1 206 ? -11.830 2.175 0.816 1.00 95.94 206 ALA A CA 1
ATOM 1567 C C . ALA A 1 206 ? -10.539 2.071 1.655 1.00 95.94 206 ALA A C 1
ATOM 1569 O O . ALA A 1 206 ? -10.582 2.277 2.868 1.00 95.94 206 ALA A O 1
ATOM 1570 N N . GLU A 1 207 ? -9.390 1.794 1.024 1.00 95.25 207 GLU A N 1
ATOM 1571 C CA . GLU A 1 207 ? -8.091 1.619 1.680 1.00 95.25 207 GLU A CA 1
ATOM 1572 C C . GLU A 1 207 ? -7.827 2.667 2.759 1.00 95.25 207 GLU A C 1
ATOM 1574 O O . GLU A 1 207 ? -7.510 2.311 3.891 1.00 95.25 207 GLU A O 1
ATOM 1579 N N . ARG A 1 208 ? -7.937 3.955 2.408 1.00 92.88 208 ARG A N 1
ATOM 1580 C CA . ARG A 1 208 ? -7.467 5.042 3.273 1.00 92.88 208 ARG A CA 1
ATOM 1581 C C . ARG A 1 208 ? -8.135 4.988 4.642 1.00 92.88 208 ARG A C 1
ATOM 1583 O O . ARG A 1 208 ? -7.449 5.092 5.648 1.00 92.88 208 ARG A O 1
ATOM 1590 N N . TRP A 1 209 ? -9.455 4.837 4.675 1.00 94.38 209 TRP A N 1
ATOM 1591 C CA . TRP A 1 209 ? -10.214 4.920 5.917 1.00 94.38 209 TRP A CA 1
ATOM 1592 C C . TRP A 1 209 ? -10.238 3.587 6.678 1.00 94.38 209 TRP A C 1
ATOM 1594 O O . TRP A 1 209 ? -10.134 3.605 7.901 1.00 94.38 209 TRP A O 1
ATOM 1604 N N . ILE A 1 210 ? -10.284 2.438 5.986 1.00 96.88 210 ILE A N 1
ATOM 1605 C CA . ILE A 1 210 ? -10.227 1.115 6.636 1.00 96.88 210 ILE A CA 1
ATOM 1606 C C . ILE A 1 210 ? -8.846 0.878 7.257 1.00 96.88 210 ILE A C 1
ATOM 1608 O O . ILE A 1 210 ? -8.741 0.415 8.392 1.00 96.88 210 ILE A O 1
ATOM 1612 N N . LYS A 1 211 ? -7.773 1.250 6.549 1.00 95.88 211 LYS A N 1
ATOM 1613 C CA . LYS A 1 211 ? -6.407 1.127 7.063 1.00 95.88 211 LYS A CA 1
ATOM 1614 C C . LYS A 1 211 ? -6.190 1.998 8.298 1.00 95.88 211 LYS A C 1
ATOM 161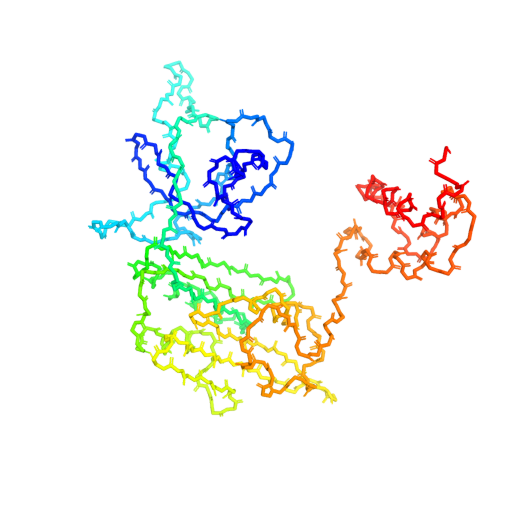6 O O . LYS A 1 211 ? -5.548 1.532 9.229 1.00 95.88 211 LYS A O 1
ATOM 1621 N N . THR A 1 212 ? -6.755 3.208 8.340 1.00 92.94 212 THR A N 1
ATOM 1622 C CA . THR A 1 212 ? -6.740 4.040 9.553 1.00 92.94 212 THR A CA 1
ATOM 1623 C C . THR A 1 212 ? -7.443 3.346 10.718 1.00 92.94 212 THR A C 1
ATOM 1625 O O . THR A 1 212 ? -6.865 3.294 11.792 1.00 92.94 212 THR A O 1
ATOM 1628 N N . LEU A 1 213 ? -8.633 2.761 10.522 1.00 94.62 213 LEU A N 1
ATOM 1629 C CA . LEU A 1 213 ? -9.326 2.029 11.597 1.00 94.62 213 LEU A CA 1
ATOM 1630 C C . LEU A 1 213 ? -8.472 0.900 12.187 1.00 94.62 213 LEU A C 1
ATOM 1632 O O . LEU A 1 213 ? -8.414 0.761 13.404 1.00 94.62 213 LEU A O 1
ATOM 1636 N N . LEU A 1 214 ? -7.807 0.123 11.326 1.00 95.81 214 LEU A N 1
ATOM 1637 C CA . LEU A 1 214 ? -6.953 -0.991 11.742 1.00 95.81 214 LEU A CA 1
ATOM 1638 C C . LEU A 1 214 ? -5.661 -0.518 12.421 1.00 95.81 214 LEU A C 1
ATOM 1640 O O . LEU A 1 214 ? -5.284 -1.049 13.461 1.00 95.81 214 LEU A O 1
ATOM 1644 N N . GLN A 1 215 ? -4.950 0.441 11.819 1.00 94.25 215 GLN A N 1
ATOM 1645 C CA . GLN A 1 215 ? -3.610 0.836 12.270 1.00 94.25 215 GLN A CA 1
ATOM 1646 C C . GLN A 1 215 ? -3.628 1.769 13.480 1.00 94.25 215 GLN A C 1
ATOM 1648 O O . GLN A 1 215 ? -2.701 1.721 14.283 1.00 94.25 215 GLN A O 1
ATOM 1653 N N . ASP A 1 216 ? -4.670 2.590 13.616 1.00 90.88 216 ASP A N 1
ATOM 1654 C CA . ASP A 1 216 ? -4.860 3.464 14.777 1.00 90.88 216 ASP A CA 1
ATOM 1655 C C . ASP A 1 216 ? -5.633 2.758 15.910 1.00 90.88 216 ASP A C 1
ATOM 1657 O O . ASP A 1 216 ? -5.911 3.393 16.932 1.00 90.88 216 ASP A O 1
ATOM 1661 N N . GLU A 1 217 ? -5.987 1.477 15.730 1.00 91.00 217 GLU A N 1
ATOM 1662 C CA . GLU A 1 217 ? -6.719 0.646 16.701 1.00 91.00 217 GLU A CA 1
ATOM 1663 C C . GLU A 1 217 ? -7.974 1.369 17.205 1.00 91.00 217 GLU A C 1
ATOM 1665 O O . GLU A 1 217 ? -8.161 1.637 18.392 1.00 91.00 217 GLU A O 1
ATOM 1670 N N . LEU A 1 218 ? -8.798 1.812 16.252 1.00 90.69 218 LEU A N 1
ATOM 1671 C CA . LEU A 1 218 ? -9.998 2.580 16.554 1.00 90.69 218 LEU A CA 1
ATOM 1672 C C . LEU A 1 218 ? -11.188 1.641 16.790 1.00 90.69 218 LEU A C 1
ATOM 1674 O O . LEU A 1 218 ? -11.320 0.633 16.088 1.00 90.69 218 LEU A O 1
ATOM 1678 N N . PRO A 1 219 ? -12.127 2.016 17.681 1.00 90.75 219 PRO A N 1
ATOM 1679 C CA . PRO A 1 219 ? -13.382 1.297 17.842 1.00 90.75 219 PRO A CA 1
ATOM 1680 C C . PRO A 1 219 ? -14.123 1.153 16.506 1.00 90.75 219 PRO A C 1
ATOM 1682 O O . PRO A 1 219 ? -14.488 2.135 15.851 1.00 90.75 219 PRO A O 1
ATOM 1685 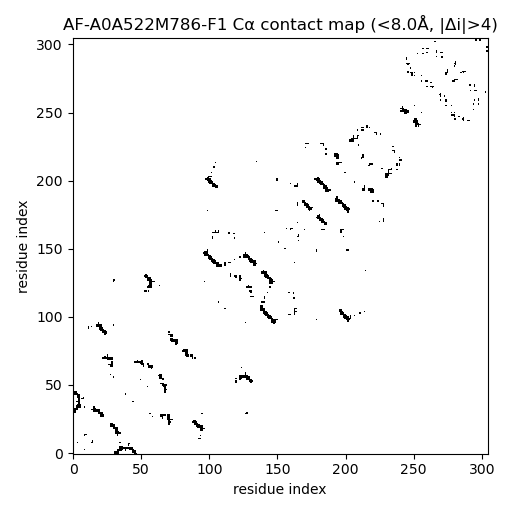N N . ALA A 1 220 ? -14.351 -0.092 16.104 1.00 91.88 220 ALA A N 1
ATOM 1686 C CA . ALA A 1 220 ? -14.896 -0.471 14.809 1.00 91.88 220 ALA A CA 1
ATOM 1687 C C . ALA A 1 220 ? -16.298 -1.108 14.904 1.00 91.88 220 ALA A C 1
ATOM 1689 O O . ALA A 1 220 ? -16.905 -1.417 13.874 1.00 91.88 220 ALA A O 1
ATOM 1690 N N . GLN A 1 221 ? -16.869 -1.248 16.110 1.00 88.19 221 GLN A N 1
ATOM 1691 C CA . GLN A 1 221 ? -18.189 -1.864 16.319 1.00 88.19 221 GLN A CA 1
ATOM 1692 C C . GLN A 1 221 ? -19.321 -1.154 15.564 1.00 88.19 221 GLN A C 1
ATOM 1694 O O . GLN A 1 221 ? -20.243 -1.805 15.083 1.00 88.19 221 GLN A O 1
ATOM 1699 N N . ALA A 1 222 ? -19.230 0.172 15.411 1.00 88.69 222 ALA A N 1
ATOM 1700 C CA . ALA A 1 222 ? -20.228 0.968 14.697 1.00 88.69 222 ALA A CA 1
ATOM 1701 C C . ALA A 1 222 ? -20.219 0.724 13.177 1.00 88.69 222 ALA A C 1
ATOM 1703 O O . ALA A 1 222 ? -21.191 1.053 12.500 1.00 88.69 222 ALA A O 1
ATOM 1704 N N . TYR A 1 223 ? -19.137 0.157 12.633 1.00 92.62 223 TYR A N 1
ATOM 1705 C CA . TYR A 1 223 ? -19.038 -0.145 11.210 1.00 92.62 223 TYR A CA 1
ATOM 1706 C C . TYR A 1 223 ? -19.693 -1.495 10.910 1.00 92.62 223 TYR A C 1
ATOM 1708 O O . TYR A 1 223 ? -20.565 -1.568 10.048 1.00 92.62 223 TYR A O 1
ATOM 1716 N N . GLY A 1 224 ? -19.319 -2.571 11.613 1.00 89.50 224 GLY A N 1
ATOM 1717 C CA . GLY A 1 224 ? -19.876 -3.908 11.368 1.00 89.50 224 GLY A CA 1
ATOM 1718 C C . GLY A 1 224 ? -19.865 -4.271 9.874 1.00 89.50 224 GLY A C 1
ATOM 1719 O O . GLY A 1 224 ? -18.826 -4.219 9.216 1.00 89.50 224 GLY A O 1
ATOM 1720 N N . ARG A 1 225 ? -21.040 -4.559 9.295 1.00 93.56 225 ARG A N 1
ATOM 1721 C CA . ARG A 1 225 ? -21.190 -4.866 7.854 1.00 93.56 225 ARG A CA 1
ATOM 1722 C C . ARG A 1 225 ? -20.836 -3.697 6.925 1.00 93.56 225 ARG A C 1
ATOM 1724 O O . ARG A 1 225 ? -20.544 -3.938 5.757 1.00 93.56 225 ARG A O 1
ATOM 1731 N N . LEU A 1 226 ? -20.820 -2.455 7.415 1.00 94.31 226 LEU A N 1
ATOM 1732 C CA . LEU A 1 226 ? -20.428 -1.274 6.638 1.00 94.31 226 LEU A CA 1
ATOM 1733 C C . LEU A 1 226 ? -18.955 -1.319 6.195 1.00 94.31 226 LEU A C 1
ATOM 1735 O O . LEU A 1 226 ? -18.607 -0.670 5.214 1.00 94.31 226 LEU A O 1
ATOM 1739 N N . LEU A 1 227 ? -18.109 -2.132 6.844 1.00 95.19 227 LEU A N 1
ATOM 1740 C CA . LEU A 1 227 ? -16.737 -2.413 6.389 1.00 95.19 227 LEU A CA 1
ATOM 1741 C C . LEU A 1 227 ? -16.694 -3.061 4.995 1.00 95.19 227 LEU A C 1
ATOM 1743 O O . LEU A 1 227 ? -15.702 -2.944 4.279 1.00 95.19 227 LEU A O 1
ATOM 1747 N N . LEU A 1 228 ? -17.781 -3.722 4.585 1.00 96.19 228 LEU A N 1
ATOM 1748 C CA . LEU A 1 228 ? -17.890 -4.391 3.291 1.00 96.19 228 LEU A CA 1
ATOM 1749 C C . LEU A 1 228 ? -18.424 -3.469 2.181 1.00 96.19 228 LEU A C 1
ATOM 1751 O O . LEU A 1 228 ? -18.453 -3.878 1.023 1.00 96.19 228 LEU A O 1
ATOM 1755 N N . VAL A 1 229 ? -18.829 -2.234 2.498 1.00 92.81 229 VAL A N 1
ATOM 1756 C CA . VAL A 1 229 ? -19.409 -1.300 1.519 1.00 92.81 229 VAL A CA 1
ATOM 1757 C C . VAL A 1 229 ? -18.306 -0.658 0.666 1.00 92.81 229 VAL A C 1
ATOM 1759 O O . VAL A 1 229 ? -17.347 -0.116 1.227 1.00 92.81 229 VAL A O 1
ATOM 1762 N N . PRO A 1 230 ? -18.405 -0.703 -0.678 1.00 91.94 230 PRO A N 1
ATOM 1763 C CA . PRO A 1 230 ? -17.429 -0.076 -1.560 1.00 91.94 230 PRO A CA 1
ATOM 1764 C C . PRO A 1 230 ? -17.428 1.449 -1.516 1.00 91.94 230 PRO A C 1
ATOM 1766 O O . PRO A 1 230 ? -18.437 2.074 -1.193 1.00 91.94 230 PRO A O 1
ATOM 1769 N N . GLY A 1 231 ? -16.280 2.040 -1.862 1.00 92.62 231 GLY A N 1
ATOM 1770 C CA . GLY A 1 231 ? -16.103 3.489 -1.928 1.00 92.62 231 GLY A CA 1
ATOM 1771 C C . GLY A 1 231 ? -15.066 4.101 -0.976 1.00 92.62 231 GLY A C 1
ATOM 1772 O O . GLY A 1 231 ? -14.814 3.651 0.144 1.00 92.62 231 GLY A O 1
ATOM 1773 N N . ALA A 1 232 ? -14.500 5.222 -1.433 1.00 91.69 232 ALA A N 1
ATOM 1774 C CA . ALA A 1 232 ? -13.485 5.994 -0.717 1.00 91.69 232 ALA A CA 1
ATOM 1775 C C . ALA A 1 232 ? -14.015 6.782 0.491 1.00 91.69 232 ALA A C 1
ATOM 1777 O O . ALA A 1 232 ? -13.229 7.226 1.329 1.00 91.69 232 ALA A O 1
ATOM 1778 N N . LYS A 1 233 ? -15.333 7.000 0.579 1.00 91.25 233 LYS A N 1
ATOM 1779 C CA . LYS A 1 233 ? -15.957 7.734 1.682 1.00 91.25 233 LYS A CA 1
ATOM 1780 C C . LYS A 1 233 ? -16.362 6.756 2.778 1.00 91.25 233 LYS A C 1
ATOM 1782 O O . LYS A 1 233 ? -17.168 5.864 2.535 1.00 91.25 233 LYS A O 1
ATOM 1787 N N . ALA A 1 234 ? -15.840 6.969 3.982 1.00 89.69 234 ALA A N 1
ATOM 1788 C CA . ALA A 1 234 ? -16.228 6.175 5.135 1.00 89.69 234 ALA A CA 1
ATOM 1789 C C . ALA A 1 234 ? -17.729 6.377 5.447 1.00 89.69 234 ALA A C 1
ATOM 1791 O O . ALA A 1 234 ? -18.195 7.523 5.473 1.00 89.69 234 ALA A O 1
ATOM 1792 N N . PRO A 1 235 ? -18.488 5.295 5.686 1.00 86.88 235 PRO A N 1
ATOM 1793 C CA . PRO A 1 235 ? -19.919 5.369 5.992 1.00 86.88 235 PRO A CA 1
ATOM 1794 C C . PRO A 1 235 ? -20.187 5.930 7.396 1.00 86.88 235 PRO A C 1
ATOM 1796 O O . PRO A 1 235 ? -21.234 6.520 7.642 1.00 86.88 235 PRO A O 1
ATOM 1799 N N . VAL A 1 236 ? -19.210 5.790 8.293 1.00 85.38 236 VAL A N 1
ATOM 1800 C CA . VAL A 1 236 ? -19.154 6.418 9.615 1.00 85.38 236 VAL A CA 1
ATOM 1801 C C . VAL A 1 236 ? -17.862 7.234 9.679 1.00 85.38 236 VAL A C 1
ATOM 1803 O O . VAL A 1 236 ? -16.857 6.856 9.077 1.00 85.38 236 VAL A O 1
ATOM 1806 N N . ALA A 1 237 ? -17.885 8.384 10.355 1.00 80.94 237 ALA A N 1
ATOM 1807 C CA . ALA A 1 237 ? -16.719 9.259 10.433 1.00 80.94 237 ALA A CA 1
ATOM 1808 C C . ALA A 1 237 ? -15.549 8.568 11.159 1.00 80.94 237 ALA A C 1
ATOM 1810 O O . ALA A 1 237 ? -15.655 8.226 12.337 1.00 80.94 237 ALA A O 1
ATOM 1811 N N . VAL A 1 238 ? -14.414 8.421 10.470 1.00 76.06 238 VAL A N 1
ATOM 1812 C CA . VAL A 1 238 ? -13.164 7.938 11.071 1.00 76.06 238 VAL A CA 1
ATOM 1813 C C . VAL A 1 238 ? -12.467 9.107 11.764 1.00 76.06 238 VAL A C 1
ATOM 1815 O O . VAL A 1 238 ? -12.050 10.062 11.108 1.00 76.06 238 VAL A O 1
ATOM 1818 N N . ARG A 1 239 ? -12.324 9.038 13.090 1.00 71.56 239 ARG A N 1
ATOM 1819 C CA . ARG A 1 239 ? -11.503 9.979 13.865 1.00 71.56 239 ARG A CA 1
ATOM 1820 C C . ARG A 1 239 ? -10.098 9.396 14.028 1.00 71.56 239 ARG A C 1
ATOM 1822 O O . ARG A 1 239 ? -9.857 8.652 14.967 1.00 71.56 239 ARG A O 1
ATOM 1829 N N . ALA A 1 240 ? -9.206 9.691 13.081 1.00 68.06 240 ALA A N 1
ATOM 1830 C CA . ALA A 1 240 ? -7.806 9.256 13.130 1.00 68.06 240 ALA A CA 1
ATOM 1831 C C . ALA A 1 240 ? -7.092 9.767 14.400 1.00 68.06 240 ALA A C 1
ATOM 1833 O O . ALA A 1 240 ? -7.396 10.870 14.861 1.00 68.06 240 ALA A O 1
ATOM 1834 N N . ARG A 1 241 ? -6.089 9.031 14.905 1.00 66.62 241 ARG A N 1
ATOM 1835 C CA . ARG A 1 241 ? -5.229 9.474 16.031 1.00 66.62 241 ARG A CA 1
ATOM 1836 C C . ARG A 1 241 ? -4.356 10.694 15.678 1.00 66.62 241 ARG A C 1
ATOM 1838 O O . ARG A 1 241 ? -3.839 11.374 16.569 1.00 66.62 241 ARG A O 1
ATOM 1845 N N . GLY A 1 242 ? -4.220 10.998 14.385 1.00 72.94 242 GLY A N 1
ATOM 1846 C CA . GLY A 1 242 ? -3.431 12.112 13.855 1.00 72.94 242 GLY A CA 1
ATOM 1847 C C . GLY A 1 242 ? -2.016 11.713 13.426 1.00 72.94 242 GLY A C 1
ATOM 1848 O O . GLY A 1 242 ? -1.449 10.733 13.898 1.00 72.94 242 GLY A O 1
ATOM 1849 N N . LYS A 1 243 ? -1.423 12.491 12.517 1.00 82.19 243 LYS A N 1
ATOM 1850 C CA . LYS A 1 243 ? -0.032 12.358 12.066 1.00 82.19 243 LYS A CA 1
ATOM 1851 C C . LYS A 1 243 ? 0.917 12.660 13.227 1.00 82.19 243 LYS A C 1
ATOM 1853 O O . LYS A 1 243 ? 0.827 13.720 13.838 1.00 82.19 243 LYS A O 1
ATOM 1858 N N . GLN A 1 244 ? 1.889 11.784 13.479 1.00 85.88 244 GLN A N 1
ATOM 1859 C CA . GLN A 1 244 ? 2.957 12.041 14.449 1.00 85.88 244 GLN A CA 1
ATOM 1860 C C . GLN A 1 244 ? 3.807 13.252 14.009 1.00 85.88 244 GLN A C 1
ATOM 1862 O O . GLN A 1 244 ? 4.378 13.251 12.916 1.00 85.88 244 GLN A O 1
ATOM 1867 N N . VAL A 1 245 ? 3.889 14.283 14.857 1.00 90.19 245 VAL A N 1
ATOM 1868 C CA . VAL A 1 245 ? 4.661 15.520 14.622 1.00 90.19 245 VAL A CA 1
ATOM 1869 C C . VAL A 1 245 ? 5.922 15.549 15.482 1.00 90.19 245 VAL A C 1
ATOM 1871 O O . VAL A 1 245 ? 6.990 15.890 14.981 1.00 90.19 245 VAL A O 1
ATOM 1874 N N . CYS A 1 246 ? 5.838 15.160 16.758 1.00 90.44 246 CYS A N 1
ATOM 1875 C CA . CYS A 1 246 ? 6.998 15.056 17.645 1.00 90.44 246 CYS A CA 1
ATOM 1876 C C . CYS A 1 246 ? 7.242 13.602 18.045 1.00 90.44 246 CYS A C 1
ATOM 1878 O O . CYS A 1 246 ? 6.504 13.052 18.855 1.00 90.44 246 CYS A O 1
ATOM 1880 N N . THR A 1 247 ? 8.307 12.993 17.524 1.00 88.31 247 THR A N 1
ATOM 1881 C CA . THR A 1 247 ? 8.664 11.606 17.860 1.00 88.31 247 THR A CA 1
ATOM 1882 C C . THR A 1 247 ? 9.163 11.441 19.287 1.00 88.31 247 THR A C 1
ATOM 1884 O O . THR A 1 247 ? 8.790 10.473 19.933 1.00 88.31 247 THR A O 1
ATOM 1887 N N . CYS A 1 248 ? 9.947 12.390 19.808 1.00 86.50 248 CYS A N 1
ATOM 1888 C CA . CYS A 1 248 ? 10.516 12.282 21.156 1.00 86.50 248 CYS A CA 1
ATOM 1889 C C . CYS A 1 248 ? 9.456 12.189 22.259 1.00 86.50 248 CYS A C 1
ATOM 1891 O O . CYS A 1 248 ? 9.677 11.510 23.251 1.00 86.50 248 CYS A O 1
ATOM 1893 N N . LEU A 1 249 ? 8.339 12.901 22.093 1.00 89.56 249 LEU A N 1
ATOM 1894 C CA . LEU A 1 249 ? 7.263 13.011 23.086 1.00 89.56 249 LEU A CA 1
ATOM 1895 C C . LEU A 1 249 ? 5.962 12.354 22.592 1.00 89.56 249 LEU A C 1
ATOM 1897 O O . LEU A 1 249 ? 4.919 12.527 23.208 1.00 89.56 249 LEU A O 1
ATOM 1901 N N . ASN A 1 250 ? 6.014 11.640 21.462 1.00 83.69 250 ASN A N 1
ATOM 1902 C CA . ASN A 1 250 ? 4.871 10.990 20.821 1.00 83.69 250 ASN A CA 1
ATOM 1903 C C . ASN A 1 250 ? 3.641 11.908 20.606 1.00 83.69 250 ASN A C 1
ATOM 1905 O O . ASN A 1 250 ? 2.503 11.510 20.839 1.00 83.69 250 ASN A O 1
ATOM 1909 N N . VAL A 1 251 ? 3.862 13.152 20.160 1.00 89.06 251 VAL A N 1
ATOM 1910 C CA . VAL A 1 251 ? 2.790 14.151 19.966 1.00 89.06 251 VAL A CA 1
ATOM 1911 C C . VAL A 1 251 ? 2.308 14.165 18.516 1.00 89.06 251 VAL A C 1
ATOM 1913 O O . VAL A 1 251 ? 3.126 14.263 17.592 1.00 89.06 251 VAL A O 1
ATOM 1916 N N . THR A 1 252 ? 0.987 14.121 18.311 1.00 90.44 252 THR A N 1
ATOM 1917 C CA . THR A 1 252 ? 0.339 14.153 16.989 1.00 90.44 252 THR A CA 1
ATOM 1918 C C . THR A 1 252 ? -0.171 15.544 16.608 1.00 90.44 252 THR A C 1
ATOM 1920 O O . THR A 1 252 ? -0.360 16.421 17.450 1.00 90.44 252 THR A O 1
ATOM 1923 N N . ASP A 1 253 ? -0.405 15.761 15.315 1.00 89.94 253 ASP A N 1
ATOM 1924 C CA . ASP A 1 253 ? -0.992 16.995 14.794 1.00 89.94 253 ASP A CA 1
ATOM 1925 C C . ASP A 1 253 ? -2.417 17.236 15.307 1.00 89.94 253 ASP A C 1
ATOM 1927 O O . ASP A 1 253 ? -2.793 18.389 15.488 1.00 89.94 253 ASP A O 1
ATOM 1931 N N . VAL A 1 254 ? -3.191 16.180 15.571 1.00 88.19 254 VAL A N 1
ATOM 1932 C CA . VAL A 1 254 ? -4.521 16.267 16.191 1.00 88.19 254 VAL A CA 1
ATOM 1933 C C . VAL A 1 254 ? -4.404 16.816 17.609 1.00 88.19 254 VAL A C 1
ATOM 1935 O O . VAL A 1 254 ? -5.030 17.830 17.896 1.00 88.19 254 VAL A O 1
ATOM 1938 N N . ALA A 1 255 ? -3.519 16.260 18.447 1.00 89.50 255 ALA A N 1
ATOM 1939 C CA . ALA A 1 255 ? -3.283 16.781 19.797 1.00 89.50 255 ALA A CA 1
ATOM 1940 C C . ALA A 1 255 ? -2.855 18.261 19.776 1.00 89.50 255 ALA A C 1
ATOM 1942 O O . ALA A 1 255 ? -3.349 19.073 20.557 1.00 89.50 255 ALA A O 1
ATOM 1943 N N . ILE A 1 256 ? -1.992 18.636 18.823 1.00 92.69 256 ILE A N 1
ATOM 1944 C CA . ILE A 1 256 ? -1.575 20.030 18.621 1.00 92.69 256 ILE A CA 1
ATOM 1945 C C . ILE A 1 256 ? -2.768 20.908 18.219 1.00 92.69 256 ILE A C 1
ATOM 1947 O O . ILE A 1 256 ? -2.941 21.990 18.775 1.00 92.69 256 ILE A O 1
ATOM 1951 N N . ARG A 1 257 ? -3.601 20.479 17.265 1.00 91.62 257 ARG A N 1
ATOM 1952 C CA . ARG A 1 257 ? -4.774 21.250 16.820 1.00 91.62 257 ARG A CA 1
ATOM 1953 C C . ARG A 1 257 ? -5.820 21.390 17.922 1.00 91.62 257 ARG A C 1
ATOM 1955 O O . ARG A 1 257 ? -6.341 22.486 18.093 1.00 91.62 257 ARG A O 1
ATOM 1962 N N . ASP A 1 258 ? -6.076 20.337 18.689 1.00 90.50 258 ASP A N 1
ATOM 1963 C CA . ASP A 1 258 ? -7.030 20.338 19.804 1.00 90.50 258 ASP A CA 1
ATOM 1964 C C . ASP A 1 258 ? -6.569 21.250 20.950 1.00 90.50 258 ASP A C 1
ATOM 1966 O O . ASP A 1 258 ? -7.378 21.904 21.617 1.00 90.50 258 ASP A O 1
ATOM 1970 N N . HIS A 1 259 ? -5.256 21.330 21.175 1.00 93.44 259 HIS A N 1
ATOM 1971 C CA . HIS A 1 259 ? -4.653 22.306 22.082 1.00 93.44 259 HIS A CA 1
ATOM 1972 C C . HIS A 1 259 ? -4.793 23.734 21.548 1.00 93.44 259 HIS A C 1
ATOM 1974 O O . HIS A 1 259 ? -5.236 24.646 22.252 1.00 93.44 259 HIS A O 1
ATOM 1980 N N . LEU A 1 260 ? -4.466 23.940 20.270 1.00 93.25 260 LEU A N 1
ATOM 1981 C CA . LEU A 1 260 ? -4.519 25.253 19.631 1.00 93.25 260 LEU A CA 1
ATOM 1982 C C . LEU A 1 260 ? -5.946 25.788 19.501 1.00 93.25 260 LEU A C 1
ATOM 1984 O O . LEU A 1 260 ? -6.137 26.992 19.628 1.00 93.25 260 LEU A O 1
ATOM 1988 N N . ALA A 1 261 ? -6.949 24.927 19.327 1.00 90.06 261 ALA A N 1
ATOM 1989 C CA . ALA A 1 261 ? -8.360 25.311 19.305 1.00 90.06 261 ALA A CA 1
ATOM 1990 C C . ALA A 1 261 ? -8.808 26.004 20.605 1.00 90.06 261 ALA A C 1
ATOM 1992 O O . ALA A 1 261 ? -9.734 26.809 20.585 1.00 90.06 261 ALA A O 1
ATOM 1993 N N . ARG A 1 262 ? -8.125 25.720 21.722 1.00 88.25 262 ARG A N 1
ATOM 1994 C CA . ARG A 1 262 ? -8.385 26.299 23.048 1.00 88.25 262 ARG A CA 1
ATOM 1995 C C . ARG A 1 262 ? -7.383 27.390 23.444 1.00 88.25 262 ARG A C 1
ATOM 1997 O O . ARG A 1 262 ? -7.566 28.049 24.461 1.00 88.25 262 ARG A O 1
ATOM 2004 N N . SER A 1 263 ? -6.333 27.590 22.650 1.00 85.19 263 SER A N 1
ATOM 2005 C CA . SER A 1 263 ? -5.247 28.530 22.943 1.00 85.19 263 SER A CA 1
ATOM 2006 C C . SER A 1 263 ? -5.436 29.850 22.198 1.00 85.19 263 SER A C 1
ATOM 2008 O O . SER A 1 263 ? -5.731 29.852 21.006 1.00 85.19 263 SER A O 1
ATOM 2010 N N . MET A 1 264 ? -5.169 30.985 22.839 1.00 85.25 264 MET A N 1
ATOM 2011 C CA . MET A 1 264 ? -5.245 32.320 22.226 1.00 85.25 264 MET A CA 1
ATOM 2012 C C . MET A 1 264 ? -3.880 33.018 22.259 1.00 85.25 264 MET A C 1
ATOM 2014 O O . MET A 1 264 ? -2.999 32.639 23.028 1.00 85.25 264 MET A O 1
ATOM 2018 N N . GLY A 1 265 ? -3.703 34.044 21.424 1.00 87.44 265 GLY A N 1
ATOM 2019 C CA . GLY A 1 265 ? -2.500 34.880 21.401 1.00 87.44 265 GLY A CA 1
ATOM 2020 C C . GLY A 1 265 ? -1.579 34.639 20.204 1.00 87.44 265 GLY A C 1
ATOM 2021 O O . GLY A 1 265 ? -1.903 33.898 19.276 1.00 87.44 265 GLY A O 1
ATOM 2022 N N . SER A 1 266 ? -0.425 35.311 20.226 1.00 91.31 266 SER A N 1
ATOM 2023 C CA . SER A 1 266 ? 0.557 35.297 19.136 1.00 91.31 266 SER A CA 1
ATOM 2024 C C . SER A 1 266 ? 1.185 33.913 18.921 1.00 91.31 266 SER A C 1
ATOM 2026 O O . SER A 1 266 ? 1.081 33.019 19.767 1.00 91.31 266 SER A O 1
ATOM 2028 N N . GLN A 1 267 ? 1.899 33.736 17.801 1.00 91.38 267 GLN A N 1
ATOM 2029 C CA . GLN A 1 267 ? 2.603 32.479 17.495 1.00 91.38 267 GLN A CA 1
ATOM 2030 C C . GLN A 1 267 ? 3.529 32.036 18.637 1.00 91.38 267 GLN A C 1
ATOM 2032 O O . GLN A 1 267 ? 3.581 30.850 18.952 1.00 91.38 267 GLN A O 1
ATOM 2037 N N . ALA A 1 268 ? 4.223 32.983 19.278 1.00 92.00 268 ALA A N 1
ATOM 2038 C CA . ALA A 1 268 ? 5.128 32.700 20.388 1.00 92.00 268 ALA A CA 1
ATOM 2039 C C . ALA A 1 268 ? 4.380 32.199 21.633 1.00 92.00 268 ALA A C 1
ATOM 2041 O O . ALA A 1 268 ? 4.792 31.206 22.227 1.00 92.00 268 ALA A O 1
ATOM 2042 N N . VAL A 1 269 ? 3.251 32.826 21.985 1.00 92.75 269 VAL A N 1
ATOM 2043 C CA . VAL A 1 269 ? 2.423 32.416 23.135 1.00 92.75 269 VAL A CA 1
ATOM 2044 C C . VAL A 1 269 ? 1.833 31.026 22.909 1.00 92.75 269 VAL A C 1
ATOM 2046 O O . VAL A 1 269 ? 1.902 30.166 23.786 1.00 92.75 269 VAL A O 1
ATOM 2049 N N . ARG A 1 270 ? 1.311 30.767 21.707 1.00 93.88 270 ARG A N 1
ATOM 2050 C CA . ARG A 1 270 ? 0.769 29.454 21.338 1.00 93.88 270 ARG A CA 1
ATOM 2051 C C . ARG A 1 270 ? 1.840 28.364 21.311 1.00 93.88 270 ARG A C 1
ATOM 2053 O O . ARG A 1 270 ? 1.580 27.257 21.776 1.00 93.88 270 ARG A O 1
ATOM 2060 N N . LEU A 1 271 ? 3.044 28.668 20.819 1.00 95.06 271 LEU A N 1
ATOM 2061 C CA . LEU A 1 271 ? 4.170 27.732 20.858 1.00 95.06 271 LEU A CA 1
ATOM 2062 C C . LEU A 1 271 ? 4.591 27.419 22.298 1.00 95.06 271 LEU A C 1
ATOM 2064 O O . LEU A 1 271 ? 4.750 26.248 22.632 1.00 95.06 271 LEU A O 1
ATOM 2068 N N . ALA A 1 272 ? 4.720 28.439 23.149 1.00 94.81 272 ALA A N 1
ATOM 2069 C CA . ALA A 1 272 ? 5.055 28.256 24.558 1.00 94.81 272 ALA A CA 1
ATOM 2070 C C . ALA 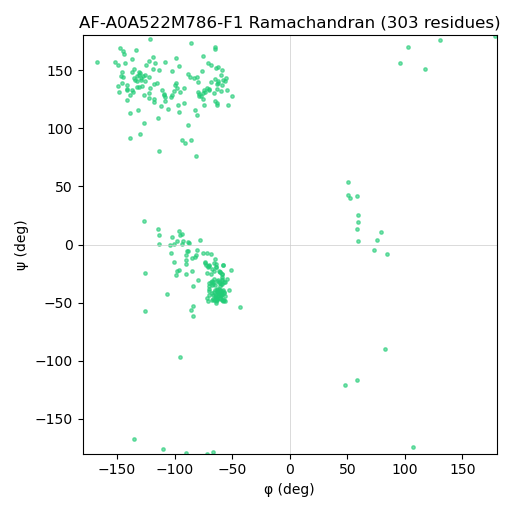A 1 272 ? 3.995 27.413 25.283 1.00 94.81 272 ALA A C 1
ATOM 2072 O O . ALA A 1 272 ? 4.336 26.520 26.052 1.00 94.81 272 ALA A O 1
ATOM 2073 N N . SER A 1 273 ? 2.711 27.630 24.981 1.00 95.19 273 SER A N 1
ATOM 2074 C CA . SER A 1 273 ? 1.612 26.834 25.531 1.00 95.19 273 SER A CA 1
ATOM 2075 C C . SER A 1 273 ? 1.677 25.362 25.093 1.00 95.19 273 SER A C 1
ATOM 2077 O O . SER A 1 273 ? 1.546 24.474 25.932 1.00 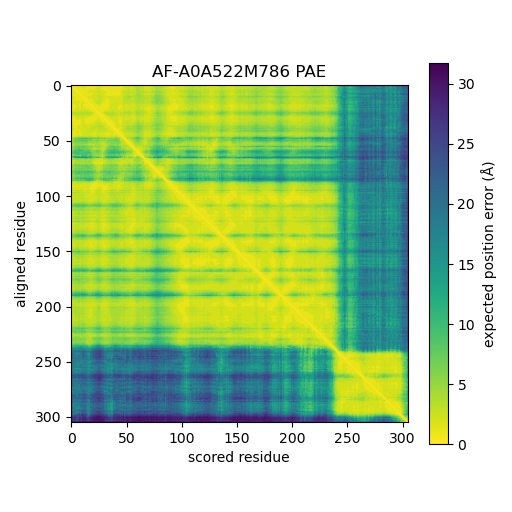95.19 273 SER A O 1
ATOM 2079 N N . LEU A 1 274 ? 1.966 25.087 23.815 1.00 95.00 274 LEU A N 1
ATOM 2080 C CA . LEU A 1 274 ? 2.189 23.720 23.320 1.00 95.00 274 LEU A CA 1
ATOM 2081 C C . LEU A 1 274 ? 3.399 23.048 23.986 1.00 95.00 274 LEU A C 1
ATOM 2083 O O . LEU A 1 274 ? 3.348 21.865 24.315 1.00 95.00 274 LEU A O 1
ATOM 2087 N N . GLN A 1 275 ? 4.491 23.790 24.177 1.00 95.44 275 GLN A N 1
ATOM 2088 C CA . GLN A 1 275 ? 5.696 23.297 24.848 1.00 95.44 275 GLN A CA 1
ATOM 2089 C C . GLN A 1 275 ? 5.467 23.039 26.340 1.00 95.44 275 GLN A C 1
ATOM 2091 O O . GLN A 1 275 ? 6.076 22.126 26.888 1.00 95.44 275 GLN A O 1
ATOM 2096 N N . ALA A 1 276 ? 4.594 23.807 26.991 1.00 95.25 276 ALA A N 1
ATOM 2097 C CA . ALA A 1 276 ? 4.244 23.596 28.389 1.00 95.25 276 ALA A CA 1
ATOM 2098 C C . ALA A 1 276 ? 3.376 22.342 28.578 1.00 95.25 276 ALA A C 1
ATOM 2100 O O . ALA A 1 276 ? 3.670 21.533 29.455 1.00 95.25 276 ALA A O 1
ATOM 2101 N N . ASP A 1 277 ? 2.347 22.164 27.743 1.00 95.31 277 ASP A N 1
ATOM 2102 C CA . ASP A 1 277 ? 1.366 21.085 27.914 1.00 95.31 277 ASP A CA 1
ATOM 2103 C C . ASP A 1 277 ? 1.818 19.769 27.259 1.00 95.31 277 ASP A C 1
ATOM 2105 O O . ASP A 1 277 ? 1.990 18.742 27.914 1.00 95.31 277 ASP A O 1
ATOM 2109 N N . LEU A 1 278 ? 2.117 19.808 25.957 1.00 93.25 278 LEU A N 1
ATOM 2110 C CA . LEU A 1 278 ? 2.465 18.617 25.172 1.00 93.25 278 LEU A CA 1
ATOM 2111 C C . LEU A 1 278 ? 3.968 18.315 25.172 1.00 93.25 278 LEU A C 1
ATOM 2113 O O . LEU A 1 278 ? 4.394 17.284 24.650 1.00 93.25 278 LEU A O 1
ATOM 2117 N N . LYS A 1 279 ? 4.799 19.226 25.697 1.00 95.00 279 LYS A N 1
ATOM 2118 C CA . LYS A 1 279 ? 6.273 19.121 25.741 1.00 95.00 279 LYS A CA 1
ATOM 2119 C C . LYS A 1 279 ? 6.955 18.985 24.372 1.00 95.00 279 LYS A C 1
ATOM 2121 O O . LYS A 1 279 ? 8.182 18.870 24.300 1.00 95.00 279 LYS A O 1
ATOM 2126 N N . CYS A 1 280 ? 6.215 19.031 23.262 1.00 92.94 280 CYS A N 1
ATOM 2127 C CA . CYS A 1 280 ? 6.776 18.917 21.920 1.00 92.94 280 CYS A CA 1
ATOM 2128 C C . CYS A 1 280 ? 7.718 20.088 21.619 1.00 92.94 280 CYS A C 1
ATOM 2130 O O . CYS A 1 280 ? 7.416 21.236 21.923 1.00 92.94 280 CYS A O 1
ATOM 2132 N N . GLY A 1 281 ? 8.861 19.809 20.994 1.00 90.12 281 GLY A N 1
ATOM 2133 C CA . GLY A 1 281 ? 9.836 20.846 20.641 1.00 90.12 281 GLY A CA 1
ATOM 2134 C C . GLY A 1 281 ? 10.734 21.304 21.793 1.00 90.12 281 GLY A C 1
ATOM 2135 O O . GLY A 1 281 ? 11.441 22.288 21.618 1.00 90.12 281 GLY A O 1
ATOM 2136 N N . THR A 1 282 ? 10.730 20.605 22.935 1.00 93.81 282 THR A N 1
ATOM 2137 C CA . THR A 1 282 ? 11.623 20.892 24.080 1.00 93.81 282 THR A CA 1
ATOM 2138 C C . THR A 1 282 ? 12.837 19.953 24.178 1.00 93.81 282 THR A C 1
ATOM 2140 O O . THR A 1 282 ? 13.783 20.265 24.886 1.00 93.81 282 THR A O 1
ATOM 2143 N N . GLN A 1 283 ? 12.829 18.822 23.455 1.00 90.69 283 GLN A N 1
ATOM 2144 C CA . GLN A 1 283 ? 13.914 17.823 23.439 1.00 90.69 283 GLN A CA 1
ATOM 2145 C C . GLN A 1 283 ? 14.885 18.040 22.261 1.00 90.69 283 GLN A C 1
ATOM 2147 O O . GLN A 1 283 ? 15.773 18.877 22.332 1.00 90.69 283 GLN A O 1
ATOM 2152 N N . CYS A 1 284 ? 14.714 17.325 21.140 1.00 90.44 284 CYS A N 1
ATOM 2153 C CA . CYS A 1 284 ? 15.630 17.422 19.991 1.00 90.44 284 CYS A CA 1
ATOM 2154 C C . CYS A 1 284 ? 15.319 18.573 19.017 1.00 90.44 284 CYS A C 1
ATOM 2156 O O . CYS A 1 284 ? 16.086 18.832 18.096 1.00 90.44 284 CYS A O 1
ATOM 2158 N N . GLY A 1 285 ? 14.150 19.210 19.143 1.00 88.69 285 GLY A N 1
ATOM 2159 C CA . GLY A 1 285 ? 13.746 20.324 18.281 1.00 88.69 285 GLY A CA 1
ATOM 2160 C C . GLY A 1 285 ? 13.349 19.983 16.834 1.00 88.69 285 GLY A C 1
ATOM 2161 O O . GLY A 1 285 ? 12.860 20.869 16.138 1.00 88.69 285 GLY A O 1
ATOM 2162 N N . SER A 1 286 ? 13.467 18.731 16.371 1.00 90.69 286 SER A N 1
ATOM 2163 C CA . SER A 1 286 ? 13.213 18.343 14.962 1.00 90.69 286 SER A CA 1
ATOM 2164 C C . SER A 1 286 ? 11.798 18.657 14.458 1.00 90.69 286 SER A C 1
ATOM 2166 O O . SER A 1 286 ? 11.587 18.914 13.276 1.00 90.69 286 SER A O 1
ATOM 2168 N N . CYS A 1 287 ? 10.826 18.682 15.368 1.00 92.69 287 CYS A N 1
ATOM 2169 C CA . CYS A 1 287 ? 9.429 19.004 15.086 1.00 92.69 287 CYS A CA 1
ATOM 2170 C C . CYS A 1 287 ? 9.128 20.512 15.00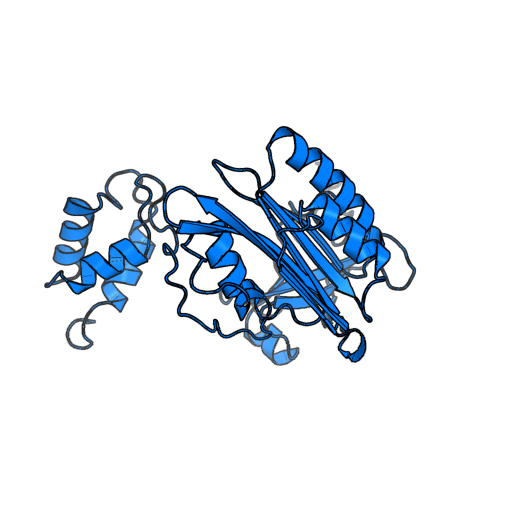3 1.00 92.69 287 CYS A C 1
ATOM 2172 O O . CYS A 1 287 ? 8.032 20.882 14.586 1.00 92.69 287 CYS A O 1
ATOM 2174 N N . MET A 1 288 ? 10.069 21.396 15.367 1.00 93.94 288 MET A N 1
ATOM 2175 C CA . MET A 1 288 ? 9.840 22.849 15.400 1.00 93.94 288 MET A CA 1
ATOM 2176 C C . MET A 1 288 ? 9.391 23.456 14.057 1.00 93.94 288 MET A C 1
ATOM 2178 O O . MET A 1 288 ? 8.486 24.296 14.087 1.00 93.94 288 MET A O 1
ATOM 2182 N N . PRO A 1 289 ? 9.948 23.074 12.886 1.00 92.38 289 PRO A N 1
ATOM 2183 C CA . PRO A 1 289 ? 9.488 23.611 11.604 1.00 92.38 289 PRO A CA 1
ATOM 2184 C C . PRO A 1 289 ? 8.014 23.288 11.322 1.00 92.38 289 PRO A C 1
ATOM 2186 O O . PRO A 1 289 ? 7.249 24.172 10.932 1.00 92.38 289 PRO A O 1
ATOM 2189 N N . GLU A 1 290 ? 7.596 22.047 11.584 1.00 92.56 290 GLU A N 1
ATOM 2190 C CA . GLU A 1 290 ? 6.211 21.605 11.384 1.00 92.56 290 GLU A CA 1
ATOM 2191 C C . GLU A 1 290 ? 5.267 22.243 12.419 1.00 92.56 290 GLU A C 1
ATOM 2193 O O . GLU A 1 290 ? 4.192 22.715 12.054 1.00 92.56 290 GLU A O 1
ATOM 2198 N N . LEU A 1 291 ? 5.686 22.364 13.688 1.00 92.25 291 LEU A N 1
ATOM 2199 C CA . LEU A 1 291 ? 4.921 23.068 14.728 1.00 92.25 291 LEU A CA 1
ATOM 2200 C C . LEU A 1 291 ? 4.618 24.514 14.323 1.00 92.25 291 LEU A C 1
ATOM 2202 O O . LEU A 1 291 ? 3.468 24.944 14.378 1.00 92.25 291 LEU A O 1
ATOM 2206 N N . ARG A 1 292 ? 5.627 25.259 13.852 1.00 93.50 292 ARG A N 1
ATOM 2207 C CA . ARG A 1 292 ? 5.448 26.644 13.384 1.00 93.50 292 ARG A CA 1
ATOM 2208 C C . ARG A 1 292 ? 4.480 26.724 12.204 1.00 93.50 292 ARG A C 1
ATOM 2210 O O . ARG A 1 292 ? 3.658 27.638 12.157 1.00 93.50 292 ARG A O 1
ATOM 2217 N N . LYS A 1 293 ? 4.542 25.762 11.278 1.00 92.38 293 LYS A N 1
ATOM 2218 C CA . LYS A 1 293 ? 3.618 25.672 10.139 1.00 92.38 293 LYS A CA 1
ATOM 2219 C C . LYS A 1 293 ? 2.173 25.455 10.600 1.00 92.38 293 LYS A C 1
ATOM 2221 O O . LYS A 1 293 ? 1.286 26.170 10.138 1.00 92.38 293 LYS A O 1
ATOM 2226 N N . ILE A 1 294 ? 1.943 24.526 11.531 1.00 92.69 294 ILE A N 1
ATOM 2227 C CA . ILE A 1 294 ? 0.610 24.240 12.088 1.00 92.69 294 ILE A CA 1
ATOM 2228 C C . ILE A 1 294 ? 0.070 25.452 12.860 1.00 92.69 294 ILE A C 1
ATOM 2230 O O . ILE A 1 294 ? -1.072 25.853 12.642 1.00 92.69 294 ILE A O 1
ATOM 2234 N N . ILE A 1 295 ? 0.895 26.087 13.703 1.00 93.94 295 ILE A N 1
ATOM 2235 C CA . ILE A 1 295 ? 0.504 27.288 14.455 1.00 93.94 295 ILE A CA 1
ATOM 2236 C C . ILE A 1 295 ? 0.094 28.405 13.494 1.00 93.94 295 ILE A C 1
ATOM 2238 O O . ILE A 1 295 ? -0.981 28.979 13.658 1.00 93.94 295 ILE A O 1
ATOM 2242 N N . ARG A 1 296 ? 0.896 28.680 12.459 1.00 91.50 296 ARG A N 1
ATOM 2243 C CA . ARG A 1 296 ? 0.581 29.712 11.462 1.00 91.50 296 ARG A CA 1
ATOM 2244 C C . ARG A 1 296 ? -0.735 29.429 10.737 1.00 91.50 296 ARG A C 1
ATOM 2246 O O . ARG A 1 296 ? -1.533 30.340 10.570 1.00 91.50 296 ARG A O 1
ATOM 2253 N N . ALA A 1 297 ? -0.982 28.175 10.360 1.00 88.50 297 ALA A N 1
ATOM 2254 C CA . ALA A 1 297 ? -2.231 27.771 9.712 1.00 88.50 297 ALA A CA 1
ATOM 2255 C C . ALA A 1 297 ? -3.463 27.868 10.633 1.00 88.50 297 ALA A C 1
ATOM 2257 O O . ALA A 1 297 ? -4.587 27.932 10.149 1.00 88.50 297 ALA A O 1
ATOM 2258 N N . SER A 1 298 ? -3.259 27.866 11.952 1.00 86.38 298 SER A N 1
ATOM 2259 C CA . SER A 1 298 ? -4.327 27.916 12.960 1.00 86.38 298 SER A CA 1
ATOM 2260 C C . SER A 1 298 ? -4.672 29.327 13.457 1.00 86.38 298 SER A C 1
ATOM 2262 O O . SER A 1 298 ? -5.501 29.460 14.361 1.00 86.38 298 SER A O 1
ATOM 2264 N N . LEU A 1 299 ? -4.003 30.367 12.946 1.00 82.19 299 LEU A N 1
ATOM 2265 C CA . LEU A 1 299 ? -4.283 31.757 13.304 1.00 82.19 299 LEU A CA 1
ATOM 2266 C C . LEU A 1 299 ? -5.403 32.338 12.425 1.00 82.19 299 LEU A C 1
ATOM 2268 O O . LEU A 1 299 ? -5.458 32.039 11.231 1.00 82.19 299 LEU A O 1
ATOM 2272 N N . PRO A 1 300 ? -6.272 33.207 12.973 1.00 68.44 300 PRO A N 1
ATOM 2273 C CA . PRO A 1 300 ? -7.207 33.983 12.166 1.00 68.44 300 PRO A CA 1
ATOM 2274 C C . PRO A 1 300 ? -6.459 34.877 11.164 1.00 68.44 300 PRO A C 1
ATOM 2276 O O . PRO A 1 300 ? -5.406 35.429 11.489 1.00 68.44 300 PRO A O 1
ATOM 2279 N N . LEU A 1 301 ? -7.038 35.082 9.974 1.00 59.09 301 LEU A N 1
ATOM 2280 C CA . LEU A 1 301 ? -6.465 35.860 8.857 1.00 59.09 301 LEU A CA 1
ATOM 2281 C C . LEU A 1 301 ? -5.963 37.271 9.237 1.00 59.09 301 LEU A C 1
ATOM 2283 O O . LEU A 1 301 ? -5.096 37.807 8.558 1.00 59.09 301 LEU A O 1
ATOM 2287 N N . ALA A 1 302 ? -6.446 37.854 10.338 1.00 56.03 302 ALA A N 1
ATOM 2288 C CA . ALA A 1 302 ? -6.026 39.167 10.828 1.00 56.03 302 ALA A CA 1
ATOM 2289 C C . ALA A 1 302 ? -4.640 39.198 11.520 1.00 56.03 302 ALA A C 1
ATOM 2291 O O . ALA A 1 302 ? -4.171 40.276 11.866 1.00 56.03 302 ALA A O 1
ATOM 2292 N N . GLN A 1 303 ? -3.988 38.050 11.754 1.00 53.09 303 GLN A N 1
ATOM 2293 C CA . GLN A 1 303 ? -2.724 37.950 12.514 1.00 53.09 303 GLN A CA 1
ATOM 2294 C C . GLN A 1 303 ? -1.603 37.207 11.759 1.00 53.09 303 GLN A C 1
ATOM 2296 O O . GLN A 1 303 ? -0.665 36.695 12.372 1.00 53.09 303 GLN A O 1
ATOM 2301 N N . ALA A 1 304 ? -1.712 37.104 10.430 1.00 48.12 304 ALA A N 1
ATOM 2302 C CA . ALA A 1 304 ? -0.759 36.381 9.580 1.00 48.12 304 ALA A CA 1
ATOM 2303 C C . ALA A 1 304 ? 0.383 37.250 9.001 1.00 48.12 304 ALA A C 1
ATOM 2305 O O . ALA A 1 304 ? 1.174 36.728 8.214 1.00 48.12 304 ALA A O 1
ATOM 2306 N N . GLY A 1 305 ? 0.446 38.537 9.370 1.00 38.50 305 GLY A N 1
ATOM 2307 C CA . GLY A 1 305 ? 1.487 39.493 8.962 1.00 38.50 305 GLY A CA 1
ATOM 2308 C C . GLY A 1 305 ? 2.770 39.375 9.770 1.00 38.50 305 GLY A C 1
ATOM 2309 O O . GLY A 1 305 ? 2.666 39.172 11.001 1.00 38.50 305 GLY A O 1
#

Radius of gyration: 22.29 Å; Cα contacts (8 Å, |Δi|>4): 602; chains: 1; bounding box: 61×59×49 Å